Protein AF-A0A1V5X6N2-F1 (afdb_monomer_lite)

Sequence (269 aa):
MGEIGEQLVTSIASKLDNDVLSALDNASLIYPVISVTPNDVNNALVKLGEDFDGEKYLFVSPATYAVLRDAKEWVPASEVAAQIVLRGVVGMIYGCYVVVTNKITTTDTAYIVKPGAVALFMKRGTQVESDRNIINKSTTFTADKHYAAYLYDSSKVVKLGAATLTDLELVQTSDIENGKATFRIAGYPTNLSYGWKAYYAQNLTTAVSVAVGDTFDNSTNGTHKAFTVEFEQGVALSATNAKYSQVLYVDATGKIRASGDVAAVTTLA

Secondary structure (DSSP, 8-state):
--HHHHHHHHHHHHHHHHHHHHHHTT-SEEEEESS--HHHHHHHHGGGGG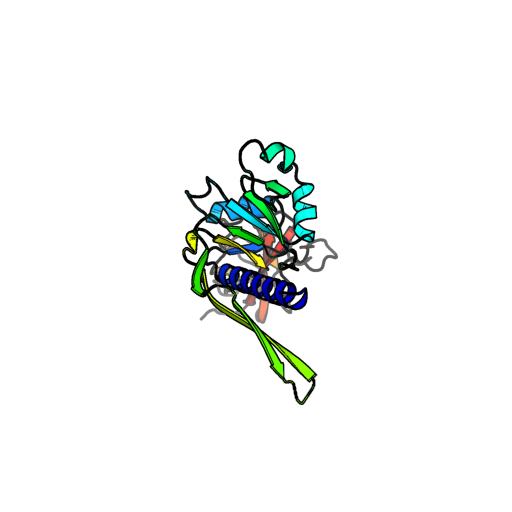G--S-EEEEE-HHHHHHHHTSTT-EEHHHHTTT---TTEEEEETTEEEEE-TT---SS-EEEE-TTSEEEEEEEEEEEEEEEETTTTEEEEEEEEEEEEEES-GGGEEEEEEPPPEE-EEEE-S--BTTEEEEEEESSPPTTSS--EEEEEEEESSPPP--TT-B---STTSTTTT--EE--TT-EEE--TTPEEEEEEE-TTSBEEEEEEEE--SS--

Foldseek 3Di:
DDPVQVVLQVVVVVVVVVLQVVQLVPFPAEQADQFDALVSVVVSLCLLPPNSDDEKAKEAEPVLVVRNCPDPQWAAVVRVVVPDDDPQFGTDGPRHGYHYDNSHPDRQKMKIADPPQKDKAWPAHKDKDWDADPVVRDIDIDIDTDIHIHRRDSSRMYIRHHAFADEWAKAWDFAQDPQWTFIATDDPDDCPPAVWWKFKAAQALDDQDDGWFDAQDCPCPDSNVRRDDTDDHGDIDRHDAQGKMKMFIAHPVRTTRYMYMDGHHRDDD

pLDDT: mean 87.61, std 9.55, range [44.19, 95.38]

Structure (mmCIF, N/CA/C/O backbone):
data_AF-A0A1V5X6N2-F1
#
_entry.id   AF-A0A1V5X6N2-F1
#
loop_
_atom_site.group_PDB
_atom_site.id
_atom_site.type_symbol
_atom_site.label_atom_id
_atom_site.label_alt_id
_atom_site.label_comp_id
_atom_site.label_asym_id
_atom_site.label_entity_id
_atom_site.label_seq_id
_atom_site.pdbx_PDB_ins_code
_atom_site.Cartn_x
_atom_site.Cartn_y
_atom_site.Cartn_z
_atom_site.occupancy
_atom_site.B_iso_or_equiv
_atom_site.auth_seq_id
_atom_site.auth_comp_id
_atom_site.auth_asym_id
_atom_site.auth_atom_id
_atom_site.pdbx_PDB_model_num
ATOM 1 N N . MET A 1 1 ? -21.115 3.757 36.914 1.00 59.50 1 MET A N 1
ATOM 2 C CA . MET A 1 1 ? -19.903 3.778 36.074 1.00 59.50 1 MET A CA 1
ATOM 3 C C . MET A 1 1 ? -19.588 5.243 35.826 1.00 59.50 1 MET A C 1
ATOM 5 O O . MET A 1 1 ? -20.425 5.908 35.241 1.00 59.50 1 MET A O 1
ATOM 9 N N . GLY A 1 2 ? -18.526 5.784 36.427 1.00 85.25 2 GLY A N 1
ATOM 10 C CA . GLY A 1 2 ? -18.117 7.181 36.201 1.00 85.25 2 GLY A CA 1
ATOM 11 C C . GLY A 1 2 ? -17.246 7.320 34.948 1.00 85.25 2 GLY A C 1
ATOM 12 O O . GLY A 1 2 ? -16.965 6.314 34.300 1.00 85.25 2 GLY A O 1
ATOM 13 N N . GLU A 1 3 ? -16.758 8.533 34.677 1.00 91.19 3 GLU A N 1
ATOM 14 C CA . GLU A 1 3 ? -15.891 8.894 33.535 1.00 91.19 3 GLU A CA 1
ATOM 15 C C . GLU A 1 3 ? -14.758 7.884 33.268 1.00 91.19 3 GLU A C 1
ATOM 17 O O . GLU A 1 3 ? -14.494 7.516 32.130 1.00 91.19 3 GLU A O 1
ATOM 22 N N . ILE A 1 4 ? -14.127 7.352 34.322 1.00 89.12 4 ILE A N 1
ATOM 23 C CA . ILE A 1 4 ? -13.047 6.354 34.207 1.00 89.12 4 ILE A CA 1
ATOM 24 C C . ILE A 1 4 ? -13.499 5.120 33.411 1.00 89.12 4 ILE A C 1
ATOM 26 O O . ILE A 1 4 ? -12.753 4.613 32.577 1.00 89.12 4 ILE A O 1
ATOM 30 N N . GLY A 1 5 ? -14.722 4.637 33.646 1.00 88.94 5 GLY A N 1
ATOM 31 C CA . GLY A 1 5 ? -15.255 3.482 32.930 1.00 88.94 5 GLY A CA 1
ATOM 32 C C . GLY A 1 5 ? -15.480 3.773 31.448 1.00 88.94 5 GLY A C 1
ATOM 33 O O . GLY A 1 5 ? -15.140 2.943 30.608 1.00 88.94 5 GLY A O 1
ATOM 34 N N . GLU A 1 6 ? -15.981 4.964 31.113 1.00 91.44 6 GLU A N 1
ATOM 35 C CA . GLU A 1 6 ? -16.178 5.386 29.719 1.00 91.44 6 GLU A CA 1
ATOM 36 C C . GLU A 1 6 ? -14.846 5.537 28.976 1.00 91.44 6 GLU A C 1
ATOM 38 O O . GLU A 1 6 ? -14.708 5.079 27.837 1.00 91.44 6 GLU A O 1
ATOM 43 N N . GLN A 1 7 ? -13.827 6.083 29.642 1.00 93.12 7 GLN A N 1
ATOM 44 C CA . GLN A 1 7 ? -12.479 6.191 29.082 1.00 93.12 7 GLN A CA 1
ATOM 45 C C . GLN A 1 7 ? -11.833 4.816 28.858 1.00 93.12 7 GLN A C 1
ATOM 47 O O . GLN A 1 7 ? -11.199 4.584 27.826 1.00 93.12 7 GLN A O 1
ATOM 52 N N . LEU A 1 8 ? -12.044 3.854 29.764 1.00 92.50 8 LEU A N 1
ATOM 53 C CA . LEU A 1 8 ? -11.582 2.475 29.572 1.00 92.50 8 LEU A CA 1
ATOM 54 C C . LEU A 1 8 ? -12.265 1.805 28.371 1.00 92.50 8 LEU A C 1
ATOM 56 O O . LEU A 1 8 ? -11.586 1.203 27.540 1.00 92.50 8 LEU A O 1
ATOM 60 N N . VAL A 1 9 ? -13.582 1.967 28.212 1.00 93.56 9 VAL A N 1
ATOM 61 C CA . VAL A 1 9 ? -14.303 1.443 27.039 1.00 93.56 9 VAL A CA 1
ATOM 62 C C . VAL A 1 9 ? -13.786 2.078 25.745 1.00 93.56 9 VAL A C 1
ATOM 64 O O . VAL A 1 9 ? -13.519 1.364 24.774 1.00 93.56 9 VAL A O 1
ATOM 67 N N . THR A 1 10 ? -13.585 3.397 25.746 1.00 93.62 10 THR A N 1
ATOM 68 C CA . THR A 1 10 ? -13.104 4.160 24.583 1.00 93.62 10 THR A CA 1
ATOM 69 C C . THR A 1 10 ? -11.671 3.789 24.201 1.00 93.62 10 THR A C 1
ATOM 71 O O . THR A 1 10 ? -11.362 3.638 23.017 1.00 93.62 10 THR A O 1
ATOM 74 N N . SER A 1 11 ? -10.791 3.575 25.182 1.00 94.06 11 SER A N 1
ATOM 75 C CA . SER A 1 11 ? -9.410 3.145 24.927 1.00 94.06 11 SER A CA 1
ATOM 76 C C . SER A 1 11 ? -9.343 1.731 24.337 1.00 94.06 11 SER A C 1
ATOM 78 O O . SER A 1 11 ? -8.599 1.498 23.383 1.00 94.06 11 SER A O 1
ATOM 80 N N . ILE A 1 12 ? -10.182 0.803 24.813 1.00 93.69 12 ILE A N 1
ATOM 81 C CA . ILE A 1 12 ? -10.283 -0.549 24.248 1.00 93.69 12 ILE A CA 1
ATOM 82 C C . ILE A 1 12 ? -10.841 -0.513 22.821 1.00 93.69 12 ILE A C 1
ATOM 84 O O . ILE A 1 12 ? -10.345 -1.243 21.961 1.00 93.69 12 ILE A O 1
ATOM 88 N N . ALA A 1 13 ? -11.839 0.333 22.542 1.00 92.25 13 ALA A N 1
ATOM 89 C CA . ALA A 1 13 ? -12.334 0.548 21.181 1.00 92.25 13 ALA A CA 1
ATOM 90 C C . ALA A 1 13 ? -11.234 1.121 20.269 1.00 92.25 13 ALA A C 1
ATOM 92 O O . ALA A 1 13 ? -10.983 0.586 19.196 1.00 92.25 13 ALA A O 1
ATOM 93 N N . SER A 1 14 ? -10.478 2.108 20.756 1.00 93.94 14 SER A N 1
ATOM 94 C CA . SER A 1 14 ? -9.351 2.695 20.021 1.00 93.94 14 SER A CA 1
ATOM 95 C C . SER A 1 14 ? -8.240 1.689 19.709 1.00 93.94 14 SER A C 1
ATOM 97 O O . SER A 1 14 ? -7.572 1.826 18.683 1.00 93.94 14 SER A O 1
ATOM 99 N N . LYS A 1 15 ? -8.008 0.706 20.591 1.00 93.69 15 LYS A N 1
ATOM 100 C CA . LYS A 1 15 ? -7.063 -0.395 20.355 1.00 93.69 15 LYS A CA 1
ATOM 101 C C . LYS A 1 15 ? -7.622 -1.384 19.334 1.00 93.69 15 LYS A C 1
ATOM 103 O O . LYS A 1 15 ? -6.888 -1.806 18.452 1.00 93.69 15 LYS A O 1
ATOM 108 N N . LEU A 1 16 ? -8.912 -1.712 19.412 1.00 94.06 16 LEU A N 1
ATOM 109 C CA . LEU A 1 16 ? -9.584 -2.545 18.413 1.00 94.06 16 LEU A CA 1
ATOM 110 C C . LEU A 1 16 ? -9.470 -1.947 16.999 1.00 94.06 16 LEU A C 1
ATOM 112 O O . LEU A 1 16 ? -9.156 -2.677 16.065 1.00 94.06 16 LEU A O 1
ATOM 116 N N . ASP A 1 17 ? -9.659 -0.636 16.844 1.00 92.38 17 ASP A N 1
ATOM 117 C CA . ASP A 1 17 ? -9.500 0.027 15.543 1.00 92.38 17 ASP A CA 1
ATOM 118 C C . ASP A 1 17 ? -8.067 -0.118 15.000 1.00 92.38 17 ASP A C 1
ATOM 120 O O . ASP A 1 17 ? -7.871 -0.369 13.811 1.00 92.38 17 ASP A O 1
ATOM 124 N N . ASN A 1 18 ? -7.058 -0.014 15.875 1.00 94.00 18 ASN A N 1
ATOM 125 C CA . ASN A 1 18 ? -5.657 -0.229 15.500 1.00 94.00 18 ASN A CA 1
ATOM 126 C C . ASN A 1 18 ? -5.399 -1.679 15.057 1.00 94.00 18 ASN A C 1
ATOM 128 O O . ASN A 1 18 ? -4.665 -1.902 14.096 1.00 94.00 18 ASN A O 1
ATOM 132 N N . ASP A 1 19 ? -5.998 -2.661 15.733 1.00 94.50 19 ASP A N 1
ATOM 133 C CA . ASP A 1 19 ? -5.886 -4.072 15.352 1.00 94.50 19 ASP A CA 1
ATOM 134 C C . ASP A 1 19 ? -6.544 -4.347 13.992 1.00 94.50 19 ASP A C 1
ATOM 136 O O . ASP A 1 19 ? -6.014 -5.117 13.195 1.00 94.50 19 ASP A O 1
ATOM 140 N N . VAL A 1 20 ? -7.682 -3.706 13.699 1.00 93.19 20 VAL A N 1
ATOM 141 C CA . VAL A 1 20 ? -8.352 -3.804 12.391 1.00 93.19 20 VAL A CA 1
ATOM 142 C C . VAL A 1 20 ? -7.482 -3.205 11.287 1.00 93.19 20 VAL A C 1
ATOM 144 O O . VAL A 1 20 ? -7.317 -3.831 10.243 1.00 93.19 20 VAL A O 1
ATOM 147 N N . LEU A 1 21 ? -6.875 -2.039 11.519 1.00 92.44 21 LEU A N 1
ATOM 148 C CA . LEU A 1 21 ? -5.905 -1.454 10.586 1.00 92.44 21 LEU A CA 1
ATOM 149 C C . LEU A 1 21 ? -4.690 -2.365 10.382 1.00 92.44 21 LEU A C 1
ATOM 151 O O . LEU A 1 21 ? -4.292 -2.602 9.248 1.00 92.44 21 LEU A O 1
ATOM 155 N N . SER A 1 22 ? -4.175 -2.958 11.460 1.00 92.88 22 SER A N 1
ATOM 156 C CA . SER A 1 22 ? -3.071 -3.922 11.384 1.00 92.88 22 SER A CA 1
ATOM 157 C C . SER A 1 22 ? -3.462 -5.187 10.608 1.00 92.88 22 SER A C 1
ATOM 159 O O . SER A 1 22 ? -2.635 -5.790 9.930 1.00 92.88 22 SER A O 1
ATOM 161 N N . ALA A 1 23 ? -4.729 -5.610 10.667 1.00 93.50 23 ALA A N 1
ATOM 162 C CA . ALA A 1 23 ? -5.229 -6.698 9.832 1.00 93.50 23 ALA A CA 1
ATOM 163 C C . ALA A 1 23 ? -5.284 -6.290 8.348 1.00 93.50 23 ALA A C 1
ATOM 165 O O . ALA A 1 23 ? -4.865 -7.070 7.494 1.00 93.50 23 ALA A O 1
ATOM 166 N N . LEU A 1 24 ? -5.737 -5.067 8.042 1.00 92.50 24 LEU A N 1
ATOM 167 C CA . LEU A 1 24 ? -5.755 -4.514 6.679 1.00 92.50 24 LEU A CA 1
ATOM 168 C C . LEU A 1 24 ? -4.350 -4.361 6.080 1.00 92.50 24 LEU A C 1
ATOM 170 O O . LEU A 1 24 ? -4.180 -4.523 4.873 1.00 92.50 24 LEU A O 1
ATOM 174 N N . ASP A 1 25 ? -3.337 -4.115 6.911 1.00 90.31 25 ASP A N 1
ATOM 175 C CA . ASP A 1 25 ? -1.938 -4.034 6.484 1.00 90.31 25 ASP A CA 1
ATOM 176 C C . ASP A 1 25 ? -1.433 -5.311 5.792 1.00 90.31 25 ASP A C 1
ATOM 178 O O . ASP A 1 25 ? -0.514 -5.223 4.972 1.00 90.31 25 ASP A O 1
ATOM 182 N N . ASN A 1 26 ? -2.060 -6.462 6.074 1.00 88.94 26 ASN A N 1
ATOM 183 C CA . ASN A 1 26 ? -1.753 -7.774 5.494 1.00 88.94 26 ASN A CA 1
ATOM 184 C C . ASN A 1 26 ? -2.491 -8.059 4.169 1.00 88.94 26 ASN A C 1
ATOM 186 O O . ASN A 1 26 ? -2.503 -9.201 3.706 1.00 88.94 26 ASN A O 1
ATOM 190 N N . ALA A 1 27 ? -3.143 -7.062 3.562 1.00 90.50 27 ALA A N 1
ATOM 191 C CA . ALA A 1 27 ? -3.814 -7.229 2.276 1.00 90.50 27 ALA A CA 1
ATOM 192 C C . ALA A 1 27 ? -2.846 -7.672 1.164 1.00 90.50 27 ALA A C 1
ATOM 194 O O . ALA A 1 27 ? -1.730 -7.169 1.049 1.00 90.50 27 ALA A O 1
ATOM 195 N N . SER A 1 28 ? -3.301 -8.595 0.311 1.00 87.50 28 SER A N 1
ATOM 196 C CA . SER A 1 28 ? -2.499 -9.151 -0.788 1.00 87.50 28 SER A CA 1
ATOM 197 C C . SER A 1 28 ? -2.546 -8.311 -2.065 1.00 87.50 28 SER A C 1
ATOM 199 O O . SER A 1 28 ? -1.619 -8.362 -2.871 1.00 87.50 28 SER A O 1
ATOM 201 N N . LEU A 1 29 ? -3.622 -7.549 -2.280 1.00 88.44 29 LEU A N 1
ATOM 202 C CA . LEU A 1 29 ? -3.745 -6.659 -3.432 1.00 88.44 29 LEU A CA 1
ATOM 203 C C . LEU A 1 29 ? -3.111 -5.314 -3.082 1.00 88.44 29 LEU A C 1
ATOM 205 O O . LEU A 1 29 ? -3.700 -4.502 -2.369 1.00 88.44 29 LEU A O 1
ATOM 209 N N . ILE A 1 30 ? -1.900 -5.088 -3.583 1.00 88.12 30 ILE A N 1
ATOM 210 C CA . ILE A 1 30 ? -1.135 -3.869 -3.319 1.00 88.12 30 ILE A CA 1
ATOM 211 C C . ILE A 1 30 ? -1.059 -3.030 -4.597 1.00 88.12 30 ILE A C 1
ATOM 213 O O . ILE A 1 30 ? -0.720 -3.533 -5.674 1.00 88.12 30 ILE A O 1
ATOM 217 N N . TYR A 1 31 ? -1.375 -1.742 -4.473 1.00 84.44 31 TYR A N 1
ATOM 218 C CA . TYR A 1 31 ? -1.130 -0.728 -5.493 1.00 84.44 31 TYR A CA 1
ATOM 219 C C . TYR A 1 31 ? -0.063 0.252 -4.967 1.00 84.44 31 TYR A C 1
ATOM 221 O O . TYR A 1 31 ? -0.322 0.975 -4.003 1.00 84.44 31 TYR A O 1
ATOM 229 N N . PRO A 1 32 ? 1.157 0.246 -5.530 1.00 80.88 32 PRO A N 1
ATOM 230 C CA . PRO A 1 32 ? 2.254 1.058 -5.016 1.00 80.88 32 PRO A CA 1
ATOM 231 C C . PRO A 1 32 ? 2.052 2.542 -5.348 1.00 80.88 32 PRO A C 1
ATOM 233 O O . PRO A 1 32 ? 1.797 2.895 -6.498 1.00 80.88 32 PRO A O 1
ATOM 236 N N . VAL A 1 33 ? 2.220 3.414 -4.352 1.00 79.75 33 VAL A N 1
ATOM 237 C CA . VAL A 1 33 ? 2.100 4.876 -4.467 1.00 79.75 33 VAL A CA 1
ATOM 238 C C . VAL A 1 33 ? 3.165 5.592 -3.645 1.00 79.75 33 VAL A C 1
ATOM 240 O O . VAL A 1 33 ? 3.634 5.087 -2.635 1.00 79.75 33 VAL A O 1
ATOM 243 N N . ILE A 1 34 ? 3.529 6.807 -4.044 1.00 81.12 34 ILE A N 1
ATOM 244 C CA . ILE A 1 34 ? 4.339 7.706 -3.193 1.00 81.12 34 ILE A CA 1
ATOM 245 C C . ILE A 1 34 ? 3.446 8.606 -2.356 1.00 81.12 34 ILE A C 1
ATOM 247 O O . ILE A 1 34 ? 3.758 8.949 -1.224 1.00 81.12 34 ILE A O 1
ATOM 251 N N . SER A 1 35 ? 2.336 9.023 -2.939 1.00 85.00 35 SER A N 1
ATOM 252 C CA . SER A 1 35 ? 1.264 9.722 -2.268 1.00 85.00 35 SER A CA 1
ATOM 253 C C . SER A 1 35 ? -0.022 9.313 -2.956 1.00 85.00 35 SER A C 1
ATOM 255 O O . SER A 1 35 ? -0.058 9.122 -4.169 1.00 85.00 35 SER A O 1
ATOM 257 N N . VAL A 1 36 ? -1.079 9.143 -2.180 1.00 88.06 36 VAL A N 1
ATOM 258 C CA . VAL A 1 36 ? -2.383 8.766 -2.708 1.00 88.06 36 VAL A CA 1
ATOM 259 C C . VAL A 1 36 ? -2.983 9.981 -3.409 1.00 88.06 36 VAL A C 1
ATOM 261 O O . VAL A 1 36 ? -3.353 10.963 -2.765 1.00 88.06 36 VAL A O 1
ATOM 264 N N . THR A 1 37 ? -3.078 9.911 -4.735 1.00 89.56 37 THR A N 1
ATOM 265 C CA . THR A 1 37 ? -3.789 10.897 -5.557 1.00 89.56 37 THR A CA 1
ATOM 266 C C . THR A 1 37 ? -5.164 10.369 -5.989 1.00 89.56 37 THR A C 1
ATOM 268 O O . THR A 1 37 ? -5.406 9.161 -5.940 1.00 89.56 37 THR A O 1
ATOM 271 N N . PRO A 1 38 ? -6.084 11.232 -6.462 1.00 89.38 38 PRO A N 1
ATOM 272 C CA . PRO A 1 38 ? -7.349 10.781 -7.046 1.00 89.38 38 PRO A CA 1
ATOM 273 C C . PRO A 1 38 ? -7.158 9.742 -8.161 1.00 89.38 38 PRO A C 1
ATOM 275 O O . PRO A 1 38 ? -7.856 8.732 -8.198 1.00 89.38 38 PRO A O 1
ATOM 278 N N . ASN A 1 39 ? -6.174 9.951 -9.040 1.00 87.06 39 ASN A N 1
ATOM 279 C CA . ASN A 1 39 ? -5.877 9.022 -10.128 1.00 87.06 39 ASN A CA 1
ATOM 280 C C . ASN A 1 39 ? -5.378 7.666 -9.606 1.00 87.06 39 ASN A C 1
ATOM 282 O O . ASN A 1 39 ? -5.743 6.625 -10.144 1.00 87.06 39 ASN A O 1
ATOM 286 N N . ASP A 1 40 ? -4.595 7.668 -8.526 1.00 87.69 40 ASP A N 1
ATOM 287 C CA . ASP A 1 40 ? -4.142 6.437 -7.880 1.00 87.69 40 ASP A CA 1
ATOM 288 C C . ASP A 1 40 ? -5.293 5.641 -7.273 1.00 87.69 40 ASP A C 1
ATOM 290 O O . ASP A 1 40 ? -5.303 4.419 -7.385 1.00 87.69 40 ASP A O 1
ATOM 294 N N . VAL A 1 41 ? -6.296 6.310 -6.694 1.00 90.19 41 VAL A N 1
ATOM 295 C CA . VAL A 1 41 ? -7.517 5.639 -6.219 1.00 90.19 41 VAL A CA 1
ATOM 296 C C . VAL A 1 41 ? -8.238 4.953 -7.381 1.00 90.19 41 VAL A C 1
ATOM 298 O O . VAL A 1 41 ? -8.603 3.786 -7.259 1.00 90.19 41 VAL A O 1
ATOM 301 N N . ASN A 1 42 ? -8.395 5.637 -8.518 1.00 89.56 42 ASN A N 1
ATOM 302 C CA . ASN A 1 42 ? -9.016 5.058 -9.711 1.00 89.56 42 ASN A CA 1
ATOM 303 C C . ASN A 1 42 ? -8.223 3.853 -10.255 1.00 89.56 42 ASN A C 1
ATOM 305 O O . ASN A 1 42 ? -8.788 2.793 -10.507 1.00 89.56 42 ASN A O 1
ATOM 309 N N . ASN A 1 43 ? -6.901 3.975 -10.376 1.00 84.81 43 ASN A N 1
ATOM 310 C CA . ASN A 1 43 ? -6.053 2.891 -10.882 1.00 84.81 43 ASN A CA 1
ATOM 311 C C . ASN A 1 43 ? -5.980 1.700 -9.916 1.00 84.81 43 ASN A C 1
ATOM 313 O O . ASN A 1 43 ? -5.923 0.550 -10.351 1.00 84.81 43 ASN A O 1
ATOM 317 N N . ALA A 1 44 ? -6.016 1.954 -8.606 1.00 86.81 44 ALA A N 1
ATOM 318 C CA . ALA A 1 44 ? -6.037 0.909 -7.591 1.00 86.81 44 ALA A CA 1
ATOM 319 C C . ALA A 1 44 ? -7.303 0.041 -7.682 1.00 86.81 44 ALA A C 1
ATOM 321 O O . ALA A 1 44 ? -7.224 -1.161 -7.427 1.00 86.81 44 ALA A O 1
ATOM 322 N N . LEU A 1 45 ? -8.447 0.599 -8.105 1.00 87.25 45 LEU A N 1
ATOM 323 C CA . LEU A 1 45 ? -9.694 -0.161 -8.279 1.00 87.25 45 LEU A CA 1
ATOM 324 C C . LEU A 1 45 ? -9.570 -1.290 -9.303 1.00 87.25 45 LEU A C 1
ATOM 326 O O . LEU A 1 45 ? -10.213 -2.323 -9.138 1.00 87.25 45 LEU A O 1
ATOM 330 N N . VAL A 1 46 ? -8.692 -1.154 -10.299 1.00 87.31 46 VAL A N 1
ATOM 331 C CA . VAL A 1 46 ? -8.437 -2.207 -11.296 1.00 87.31 46 VAL A CA 1
ATOM 332 C C . VAL A 1 46 ? -7.927 -3.497 -10.636 1.00 87.31 46 VAL A C 1
ATOM 334 O O . VAL A 1 46 ? -8.156 -4.590 -11.150 1.00 87.31 46 VAL A O 1
ATOM 337 N N . LYS A 1 47 ? -7.287 -3.411 -9.458 1.00 84.56 47 LYS A N 1
ATOM 338 C CA . LYS A 1 47 ? -6.837 -4.592 -8.700 1.00 84.56 47 LYS A CA 1
ATOM 339 C C . LYS A 1 47 ? -7.991 -5.439 -8.155 1.00 84.56 47 LYS A C 1
ATOM 341 O O . LYS A 1 47 ? -7.761 -6.606 -7.859 1.00 84.56 47 LYS A O 1
ATOM 346 N N . LEU A 1 48 ? -9.204 -4.888 -8.056 1.00 85.19 48 LEU A N 1
ATOM 347 C CA . LEU A 1 48 ? -10.410 -5.640 -7.687 1.00 85.19 48 LEU A CA 1
ATOM 348 C C . LEU A 1 48 ? -10.970 -6.486 -8.848 1.00 85.19 48 LEU A C 1
ATOM 350 O O . LEU A 1 48 ? -11.933 -7.220 -8.644 1.00 85.19 48 LEU A O 1
ATOM 354 N N . GLY A 1 49 ? -10.381 -6.414 -10.048 1.00 84.12 49 GLY A N 1
ATOM 355 C CA . GLY A 1 49 ? -10.798 -7.224 -11.193 1.00 84.12 49 GLY A CA 1
ATOM 356 C C . GLY A 1 49 ? -12.221 -6.893 -11.639 1.00 84.12 49 GLY A C 1
ATOM 357 O O . GLY A 1 49 ? -12.563 -5.723 -11.750 1.00 84.12 49 GLY A O 1
ATOM 358 N N . GLU A 1 50 ? -13.045 -7.913 -11.888 1.00 83.50 50 GLU A N 1
ATOM 359 C CA . GLU A 1 50 ? -14.456 -7.761 -12.287 1.00 83.50 50 GLU A CA 1
ATOM 360 C C . GLU A 1 50 ? -15.362 -7.320 -11.120 1.00 83.50 50 GLU A C 1
ATOM 362 O O . GLU A 1 50 ? -16.408 -6.713 -11.336 1.00 83.50 50 GLU A O 1
ATOM 367 N N . ASP A 1 51 ? -14.925 -7.523 -9.872 1.00 78.88 51 ASP A N 1
ATOM 368 C CA . ASP A 1 51 ? -15.683 -7.215 -8.652 1.00 78.88 51 ASP A CA 1
ATOM 369 C C . ASP A 1 51 ? -15.489 -5.766 -8.164 1.00 78.88 51 ASP A C 1
ATOM 371 O O . ASP A 1 51 ? -15.700 -5.431 -6.989 1.00 78.88 51 ASP A O 1
ATOM 375 N N . PHE A 1 52 ? -15.096 -4.854 -9.049 1.00 80.06 52 PHE A N 1
ATOM 376 C CA . PHE A 1 52 ? -14.886 -3.446 -8.712 1.00 80.06 52 PHE A CA 1
ATOM 377 C C . PHE A 1 52 ? -16.190 -2.642 -8.559 1.00 80.06 52 PHE A C 1
ATOM 379 O O . PHE A 1 52 ? -16.125 -1.468 -8.214 1.00 80.06 52 PHE A O 1
ATOM 386 N N . ASP A 1 53 ? -17.376 -3.239 -8.688 1.00 81.25 53 ASP A N 1
ATOM 387 C CA . ASP A 1 53 ? -18.670 -2.567 -8.459 1.00 81.25 53 ASP A CA 1
ATOM 388 C C . ASP A 1 53 ? -19.256 -2.849 -7.053 1.00 81.25 53 ASP A C 1
ATOM 390 O O . ASP A 1 53 ? -18.768 -3.715 -6.312 1.00 81.25 53 ASP A O 1
ATOM 394 N N . GLY A 1 54 ? -20.242 -2.061 -6.625 1.00 85.00 54 GLY A N 1
ATOM 395 C CA . GLY A 1 54 ? -20.895 -2.127 -5.315 1.00 85.00 54 GLY A CA 1
ATOM 396 C C . GLY A 1 54 ? -20.144 -1.399 -4.196 1.00 85.00 54 GLY A C 1
ATOM 397 O O . GLY A 1 54 ? -19.056 -0.861 -4.408 1.00 85.00 54 GLY A O 1
ATOM 398 N N . GLU A 1 55 ? -20.717 -1.417 -2.989 1.00 88.12 55 GLU A N 1
ATOM 399 C CA . GLU A 1 55 ? -20.241 -0.639 -1.836 1.00 88.12 55 GLU A CA 1
ATOM 400 C C . GLU A 1 55 ? -18.760 -0.876 -1.508 1.00 88.12 55 GLU A C 1
ATOM 402 O O . GLU A 1 55 ? -18.315 -2.017 -1.324 1.00 88.12 55 GLU A O 1
ATOM 407 N N . LYS A 1 56 ? -18.000 0.221 -1.395 1.00 90.94 56 LYS A N 1
ATOM 408 C CA . LYS A 1 56 ? -16.603 0.217 -0.937 1.00 90.94 56 LYS A CA 1
ATOM 409 C C . LYS A 1 56 ? -16.320 1.420 -0.068 1.00 90.94 56 LYS A C 1
ATOM 411 O O . LYS A 1 56 ? -16.874 2.494 -0.283 1.00 90.94 56 LYS A O 1
ATOM 416 N N . TYR A 1 57 ? -15.385 1.244 0.848 1.00 92.25 57 TYR A N 1
ATOM 417 C CA . TYR A 1 57 ? -14.939 2.267 1.774 1.00 92.25 57 TYR A CA 1
ATOM 418 C C . TYR A 1 57 ? -13.470 2.559 1.528 1.00 92.25 57 TYR A C 1
ATOM 420 O O . TYR A 1 57 ? -12.658 1.642 1.458 1.00 92.25 57 TYR A O 1
ATOM 428 N N . LEU A 1 58 ? -13.137 3.836 1.392 1.00 94.69 58 LEU A N 1
ATOM 429 C CA . LEU A 1 58 ? -11.774 4.319 1.267 1.00 94.69 58 LEU A CA 1
ATOM 430 C C . LEU A 1 58 ? -11.351 4.945 2.598 1.00 94.69 58 LEU A C 1
ATOM 432 O O . LEU A 1 58 ? -11.836 6.017 2.958 1.00 94.69 58 LEU A O 1
ATOM 436 N N . PHE A 1 59 ? -10.440 4.288 3.310 1.00 94.56 59 PHE A N 1
ATOM 437 C CA . PHE A 1 59 ? -9.834 4.810 4.533 1.00 94.56 59 PHE A CA 1
ATOM 438 C C . PHE A 1 59 ? -8.558 5.577 4.203 1.00 94.56 59 PHE A C 1
ATOM 440 O O . PHE A 1 59 ? -7.633 5.015 3.613 1.00 94.56 59 PHE A O 1
ATOM 447 N N . VAL A 1 60 ? -8.509 6.850 4.595 1.00 95.00 60 VAL A N 1
ATOM 448 C CA . VAL A 1 60 ? -7.404 7.772 4.282 1.00 95.00 60 VAL A CA 1
ATOM 449 C C . VAL A 1 60 ? -7.025 8.637 5.478 1.00 95.00 60 VAL A C 1
ATOM 451 O O . VAL A 1 60 ? -7.832 8.862 6.386 1.00 95.00 60 VAL A O 1
ATOM 454 N N . SER A 1 61 ? -5.803 9.170 5.448 1.00 94.81 61 SER A N 1
ATOM 455 C CA . SER A 1 61 ? -5.373 10.214 6.377 1.00 94.81 61 SER A CA 1
ATOM 456 C C . SER A 1 61 ? -6.070 11.555 6.087 1.00 94.81 61 SER A C 1
ATOM 458 O O . SER A 1 61 ? -6.509 11.805 4.956 1.00 94.81 61 SER A O 1
ATOM 460 N N . PRO A 1 62 ? -6.144 12.473 7.071 1.00 93.44 62 PRO A N 1
ATOM 461 C CA . PRO A 1 62 ? -6.682 13.818 6.855 1.00 93.44 62 PRO A CA 1
ATOM 462 C C . PRO A 1 62 ? -5.939 14.611 5.771 1.00 93.44 62 PRO A C 1
ATOM 464 O O . PRO A 1 62 ? -6.554 15.404 5.061 1.00 93.44 62 PRO A O 1
ATOM 467 N N . ALA A 1 63 ? -4.629 14.388 5.627 1.00 93.19 63 ALA A N 1
ATOM 468 C CA . ALA A 1 63 ? -3.809 15.050 4.616 1.00 93.19 63 ALA A CA 1
ATOM 469 C C . ALA A 1 63 ? -4.154 14.563 3.201 1.00 93.19 63 ALA A C 1
ATOM 471 O O . ALA A 1 63 ? -4.383 15.380 2.312 1.00 93.19 63 ALA A O 1
ATOM 472 N N . THR A 1 64 ? -4.275 13.246 3.003 1.00 93.19 64 THR A N 1
ATOM 473 C CA . THR A 1 64 ? -4.728 12.671 1.726 1.00 93.19 64 THR A CA 1
ATOM 474 C C . THR A 1 64 ? -6.144 13.124 1.388 1.00 93.19 64 THR A C 1
ATOM 476 O O . THR A 1 64 ? -6.439 13.451 0.242 1.00 93.19 64 THR A O 1
ATOM 479 N N . TYR A 1 65 ? -7.023 13.209 2.387 1.00 93.44 65 TYR A N 1
ATOM 480 C CA . TYR A 1 65 ? -8.385 13.683 2.182 1.00 93.44 65 TYR A CA 1
ATOM 481 C C . TYR A 1 65 ? -8.458 15.102 1.596 1.00 93.44 65 TYR A C 1
ATOM 483 O O . TYR A 1 65 ? -9.295 15.343 0.728 1.00 93.44 65 TYR A O 1
ATOM 491 N N . ALA A 1 66 ? -7.581 16.020 2.018 1.00 91.06 66 ALA A N 1
ATOM 492 C CA . ALA A 1 66 ? -7.528 17.365 1.444 1.00 91.06 66 ALA A CA 1
ATOM 493 C C . ALA A 1 66 ? -7.295 17.320 -0.077 1.00 91.06 66 ALA A C 1
ATOM 495 O O . ALA A 1 66 ? -8.030 17.955 -0.824 1.00 91.06 66 ALA A O 1
ATOM 496 N N . VAL A 1 67 ? -6.359 16.479 -0.530 1.00 91.56 67 VAL A N 1
ATOM 497 C CA . VAL A 1 67 ? -6.055 16.283 -1.957 1.00 91.56 67 VAL A CA 1
ATOM 498 C C . VAL A 1 67 ? -7.233 15.655 -2.710 1.00 91.56 67 VAL A C 1
ATOM 500 O O . VAL A 1 67 ? -7.527 16.046 -3.837 1.00 91.56 67 VAL A O 1
ATOM 503 N N . LEU A 1 68 ? -7.928 14.688 -2.101 1.00 92.19 68 LEU A N 1
ATOM 504 C CA . LEU A 1 68 ? -9.076 14.022 -2.730 1.00 92.19 68 LEU A CA 1
ATOM 505 C C . LEU A 1 68 ? -10.291 14.943 -2.885 1.00 92.19 68 LEU A C 1
ATOM 507 O O . LEU A 1 68 ? -11.033 14.804 -3.853 1.00 92.19 68 LEU A O 1
ATOM 511 N N . ARG A 1 69 ? -10.499 15.873 -1.947 1.00 91.31 69 ARG A N 1
ATOM 512 C CA . ARG A 1 69 ? -11.626 16.816 -1.975 1.00 91.31 69 ARG A CA 1
ATOM 513 C C . ARG A 1 69 ? -11.513 17.832 -3.118 1.00 91.31 69 ARG A C 1
ATOM 515 O O . ARG A 1 69 ? -12.537 18.285 -3.617 1.00 91.31 69 ARG A O 1
ATOM 522 N N . ASP A 1 70 ? -10.292 18.161 -3.531 1.00 90.81 70 ASP A N 1
ATOM 523 C CA . ASP A 1 70 ? -10.030 19.105 -4.624 1.00 90.81 70 ASP A CA 1
ATOM 524 C C . ASP A 1 70 ? -10.203 18.469 -6.021 1.00 90.81 70 ASP A C 1
ATOM 526 O O . ASP A 1 70 ? -10.126 19.159 -7.040 1.00 90.81 70 ASP A O 1
ATOM 530 N N . ALA A 1 71 ? -10.440 17.154 -6.091 1.00 92.25 71 ALA A N 1
ATOM 531 C CA . ALA A 1 71 ? -10.636 16.434 -7.344 1.00 92.25 71 ALA A CA 1
ATOM 532 C C . ALA A 1 71 ? -11.959 16.810 -8.029 1.00 92.25 71 ALA A C 1
ATOM 534 O O . ALA A 1 71 ? -12.982 17.029 -7.381 1.00 92.25 71 ALA A O 1
ATOM 535 N N . LYS A 1 72 ? -11.969 16.800 -9.366 1.00 90.19 72 LYS A N 1
ATOM 536 C CA . LYS A 1 72 ? -13.166 17.094 -10.172 1.00 90.19 72 LYS A CA 1
ATOM 537 C C . LYS A 1 72 ? -14.273 16.051 -9.967 1.00 90.19 72 LYS A C 1
ATOM 539 O O . LYS A 1 72 ? -15.450 16.373 -10.080 1.00 90.19 72 LYS A O 1
ATOM 544 N N . GLU A 1 73 ? -13.887 14.812 -9.692 1.00 89.69 73 GLU A N 1
ATOM 545 C CA . GLU A 1 73 ? -14.752 13.641 -9.531 1.00 89.69 73 GLU A CA 1
ATOM 546 C C . GLU A 1 73 ? -15.264 13.472 -8.089 1.00 89.69 73 GLU A C 1
ATOM 548 O O . GLU A 1 73 ? -15.932 12.484 -7.778 1.00 89.69 73 GLU A O 1
ATOM 553 N N . TRP A 1 74 ? -14.930 14.409 -7.196 1.00 92.56 74 TRP A N 1
ATOM 554 C CA . TRP A 1 74 ? -15.360 14.391 -5.805 1.00 92.56 74 TRP A CA 1
ATOM 555 C C . TRP A 1 74 ? -16.858 14.682 -5.670 1.00 92.56 74 TRP A C 1
ATOM 557 O O . TRP A 1 74 ? -17.356 15.688 -6.174 1.00 92.56 74 TRP A O 1
ATOM 567 N N . VAL A 1 75 ? -17.563 13.840 -4.910 1.00 90.31 75 VAL A N 1
ATOM 568 C CA . VAL A 1 75 ? -18.976 14.031 -4.562 1.00 90.31 75 VAL A CA 1
ATOM 569 C C . VAL A 1 75 ? -19.097 14.246 -3.047 1.00 90.31 75 VAL A C 1
ATOM 571 O O . VAL A 1 75 ? -18.732 13.359 -2.267 1.00 90.31 75 VAL A O 1
ATOM 574 N N . PRO A 1 76 ? -19.595 15.403 -2.574 1.00 86.06 76 PRO A N 1
ATOM 575 C CA . PRO A 1 76 ? -19.718 15.682 -1.146 1.00 86.06 76 PRO A CA 1
ATOM 576 C C . PRO A 1 76 ? -20.797 14.816 -0.481 1.00 86.06 76 PRO A C 1
ATOM 578 O O . PRO A 1 76 ? -21.792 14.443 -1.101 1.00 86.06 76 PRO A O 1
ATOM 581 N N . ALA A 1 77 ? -20.652 14.548 0.822 1.00 81.94 77 ALA A N 1
ATOM 582 C CA . ALA A 1 77 ? -21.587 13.698 1.572 1.00 81.94 77 ALA A CA 1
ATOM 583 C C . ALA A 1 77 ? -23.064 14.132 1.474 1.00 81.94 77 ALA A C 1
ATOM 585 O O . ALA A 1 77 ? -23.948 13.280 1.501 1.00 81.94 77 ALA A O 1
ATOM 586 N N . SER A 1 78 ? -23.342 15.432 1.330 1.00 78.38 78 SER A N 1
ATOM 587 C CA . SER A 1 78 ? -24.703 15.960 1.156 1.00 78.38 78 SER A CA 1
ATOM 588 C C . SER A 1 78 ? -25.398 15.444 -0.105 1.00 78.38 78 SER A C 1
ATOM 590 O O . SER A 1 78 ? -26.613 15.283 -0.102 1.00 78.38 78 SER A O 1
ATOM 592 N N . GLU A 1 79 ? -24.638 15.171 -1.163 1.00 77.81 79 GLU A N 1
ATOM 593 C CA . GLU A 1 79 ? -25.147 14.648 -2.436 1.00 77.81 79 GLU A CA 1
ATOM 594 C C . GLU A 1 79 ? -25.183 13.112 -2.442 1.00 77.81 79 GLU A C 1
ATOM 596 O O . GLU A 1 79 ? -26.027 12.506 -3.096 1.00 77.81 79 GLU A O 1
ATOM 601 N N . VAL A 1 80 ? -24.324 12.476 -1.639 1.00 73.12 80 VAL A N 1
ATOM 602 C CA . VAL A 1 80 ? -24.300 11.019 -1.415 1.00 73.12 80 VAL A CA 1
ATOM 603 C C . VAL A 1 80 ? -25.476 10.543 -0.537 1.00 73.12 80 VAL A C 1
ATOM 605 O O . VAL A 1 80 ? -25.937 9.405 -0.652 1.00 73.12 80 VAL A O 1
ATOM 608 N N . ALA A 1 81 ? -25.994 11.418 0.333 1.00 57.75 81 ALA A N 1
ATOM 609 C CA . ALA A 1 81 ? -26.952 11.099 1.397 1.00 57.75 81 ALA A CA 1
ATOM 610 C C . ALA A 1 81 ? -28.325 10.573 0.935 1.00 57.75 81 ALA A C 1
ATOM 612 O O . ALA A 1 81 ? -29.085 10.074 1.764 1.00 57.75 81 ALA A O 1
ATOM 613 N N . ALA A 1 82 ? -28.658 10.634 -0.358 1.00 55.66 82 ALA A N 1
ATOM 614 C CA . ALA A 1 82 ? -29.915 10.080 -0.860 1.00 55.66 82 ALA A CA 1
ATOM 615 C C . ALA A 1 82 ? -29.987 8.539 -0.779 1.00 55.66 82 ALA A C 1
ATOM 617 O O . ALA A 1 82 ? -31.085 7.996 -0.888 1.00 55.66 82 ALA A O 1
ATOM 618 N N . GLN A 1 83 ? -28.863 7.829 -0.582 1.00 53.50 83 GLN A N 1
ATOM 619 C CA . GLN A 1 83 ? -28.863 6.358 -0.560 1.00 53.50 83 GLN A CA 1
ATOM 620 C C . GLN A 1 83 ? -28.167 5.680 0.627 1.00 53.50 83 GLN A C 1
ATOM 622 O O . GLN A 1 83 ? -28.496 4.526 0.884 1.00 53.50 83 GLN A O 1
ATOM 627 N N . ILE A 1 84 ? -27.280 6.329 1.396 1.00 53.00 84 ILE A N 1
ATOM 628 C CA . ILE A 1 84 ? -26.578 5.645 2.502 1.00 53.00 84 ILE A CA 1
ATOM 629 C C . ILE A 1 84 ? -26.387 6.558 3.722 1.00 53.00 84 ILE A C 1
ATOM 631 O O . ILE A 1 84 ? -25.683 7.564 3.675 1.00 53.00 84 ILE A O 1
ATOM 635 N N . VAL A 1 85 ? -26.984 6.169 4.854 1.00 53.03 85 VAL A N 1
ATOM 636 C CA . VAL A 1 85 ? -26.804 6.807 6.170 1.00 53.03 85 VAL A CA 1
ATOM 637 C C . VAL A 1 85 ? -25.669 6.098 6.912 1.00 53.03 85 VAL A C 1
ATOM 639 O O . VAL A 1 85 ? -25.905 5.316 7.832 1.00 53.03 85 VAL A O 1
ATOM 642 N N . LEU A 1 86 ? -24.419 6.346 6.516 1.00 61.19 86 LEU A N 1
ATOM 643 C CA . LEU A 1 86 ? -23.251 5.883 7.272 1.00 61.19 86 LEU A CA 1
ATOM 644 C C . LEU A 1 86 ? -22.560 7.048 7.973 1.00 61.19 86 LEU A C 1
ATOM 646 O O . LEU A 1 86 ? -22.085 8.001 7.358 1.00 61.19 86 LEU A O 1
ATOM 650 N N . ARG A 1 87 ? -22.506 6.957 9.305 1.00 69.12 87 ARG A N 1
ATOM 651 C CA . ARG A 1 87 ? -21.784 7.903 10.160 1.00 69.12 87 ARG A CA 1
ATOM 652 C C . ARG A 1 87 ? -20.286 7.827 9.859 1.00 69.12 87 ARG A C 1
ATOM 654 O O . ARG A 1 87 ? -19.706 6.751 9.926 1.00 69.12 87 ARG A O 1
ATOM 661 N N . GLY A 1 88 ? -19.669 8.976 9.590 1.00 75.44 88 GLY A N 1
ATOM 662 C CA . GLY A 1 88 ? -18.222 9.099 9.368 1.00 75.44 88 GLY A CA 1
ATOM 663 C C . GLY A 1 88 ? -17.790 9.162 7.900 1.00 75.44 88 GLY A C 1
ATOM 664 O O . GLY A 1 88 ? -16.618 9.426 7.641 1.00 75.44 88 GLY A O 1
ATOM 665 N N . VAL A 1 89 ? -18.713 8.987 6.947 1.00 86.56 89 VAL A N 1
ATOM 666 C CA . VAL A 1 89 ? -18.438 9.212 5.520 1.00 86.56 89 VAL A CA 1
ATOM 667 C C . VAL A 1 89 ? -18.461 10.710 5.227 1.00 86.56 89 VAL A C 1
ATOM 669 O O . VAL A 1 89 ? -19.432 11.400 5.533 1.00 86.56 89 VAL A O 1
ATOM 672 N N . VAL A 1 90 ? -17.384 11.219 4.630 1.00 88.12 90 VAL A N 1
ATOM 673 C CA . VAL A 1 90 ? -17.223 12.651 4.311 1.00 88.12 90 VAL A CA 1
ATOM 674 C C . VAL A 1 90 ? -17.537 12.986 2.849 1.00 88.12 90 VAL A C 1
ATOM 676 O O . VAL A 1 90 ? -17.692 14.156 2.498 1.00 88.12 90 VAL A O 1
ATOM 679 N N . GLY A 1 91 ? -17.654 11.966 2.003 1.00 89.56 91 GLY A N 1
ATOM 680 C CA . GLY A 1 91 ? -18.032 12.066 0.598 1.00 89.56 91 GLY A CA 1
ATOM 681 C C . GLY A 1 91 ? -17.693 10.787 -0.154 1.00 89.56 91 GLY A C 1
ATOM 682 O O . GLY A 1 91 ? -17.439 9.747 0.459 1.00 89.56 91 GLY A O 1
ATOM 683 N N . MET A 1 92 ? -17.697 10.867 -1.477 1.00 91.12 92 MET A N 1
ATOM 684 C CA . MET A 1 92 ? -17.457 9.746 -2.371 1.00 91.12 92 MET A CA 1
ATOM 685 C C . MET A 1 92 ? -16.531 10.161 -3.514 1.00 91.12 92 MET A C 1
ATOM 687 O O . MET A 1 92 ? -16.630 11.273 -4.029 1.00 91.12 92 MET A O 1
ATOM 691 N N . ILE A 1 93 ? -15.653 9.251 -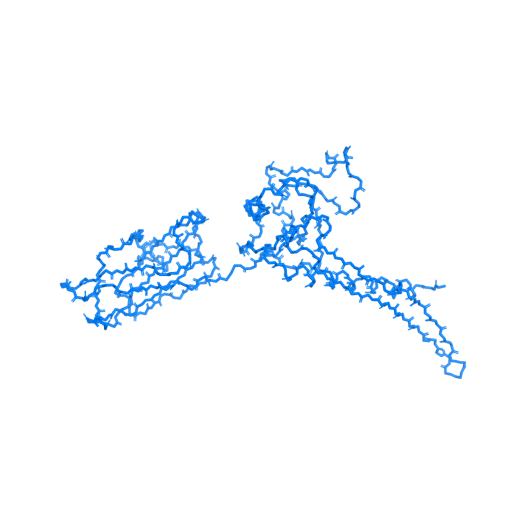3.928 1.00 92.88 93 ILE A N 1
ATOM 692 C CA . ILE A 1 93 ? -14.814 9.409 -5.119 1.00 92.88 93 ILE A CA 1
ATOM 693 C C . ILE A 1 93 ? -14.720 8.066 -5.849 1.00 92.88 93 ILE A C 1
ATOM 695 O O . ILE A 1 93 ? -14.499 7.041 -5.208 1.00 92.88 93 ILE A O 1
ATOM 699 N N . TYR A 1 94 ? -14.948 8.046 -7.166 1.00 90.81 94 TYR A N 1
ATOM 700 C CA . TYR A 1 94 ? -14.952 6.820 -7.990 1.00 90.81 94 TYR A CA 1
ATOM 701 C C . TYR A 1 94 ? -15.799 5.657 -7.417 1.00 90.81 94 TYR A C 1
ATOM 703 O O . TYR A 1 94 ? -15.426 4.494 -7.523 1.00 90.81 94 TYR A O 1
ATOM 711 N N . GLY A 1 95 ? -16.928 5.962 -6.762 1.00 88.06 95 GLY A N 1
ATOM 712 C CA . GLY A 1 95 ? -17.799 4.956 -6.129 1.00 88.06 95 GLY A CA 1
ATOM 713 C C . GLY A 1 95 ? -17.327 4.442 -4.758 1.00 88.06 95 GLY A C 1
ATOM 714 O O . GLY A 1 95 ? -17.995 3.605 -4.157 1.00 88.06 95 GLY A O 1
ATOM 715 N N . CYS A 1 96 ? -16.210 4.952 -4.231 1.00 91.38 96 CYS A N 1
ATOM 716 C CA . CYS A 1 96 ? -15.721 4.650 -2.886 1.00 91.38 96 CYS A CA 1
ATOM 717 C C . CYS A 1 96 ? -16.197 5.697 -1.875 1.00 91.38 96 CYS A C 1
ATOM 719 O O . CYS A 1 96 ? -15.921 6.888 -2.036 1.00 91.38 96 CYS A O 1
ATOM 721 N N . TYR A 1 97 ? -16.833 5.258 -0.790 1.00 92.12 97 TYR A N 1
ATOM 722 C CA . TYR A 1 97 ? -17.189 6.102 0.349 1.00 92.12 97 TYR A CA 1
ATOM 723 C C . TYR A 1 97 ? -15.949 6.440 1.167 1.00 92.12 97 TYR A C 1
ATOM 725 O O . TYR A 1 97 ? -15.312 5.561 1.746 1.00 92.12 97 TYR A O 1
ATOM 733 N N . VAL A 1 98 ? -15.596 7.717 1.231 1.00 93.12 98 VAL A N 1
ATOM 734 C CA . VAL A 1 98 ? -14.367 8.156 1.891 1.00 93.12 98 VAL A CA 1
ATOM 735 C C . VAL A 1 98 ? -14.606 8.342 3.383 1.00 93.12 98 VAL A C 1
ATOM 737 O O . VAL A 1 98 ? -15.487 9.098 3.798 1.00 93.12 98 VAL A O 1
ATOM 740 N N . VAL A 1 99 ? -13.784 7.665 4.181 1.00 93.00 99 VAL A N 1
ATOM 741 C CA . VAL A 1 99 ? -13.751 7.738 5.641 1.00 93.00 99 VAL A CA 1
ATOM 742 C C . VAL A 1 99 ? -12.368 8.220 6.062 1.00 93.00 99 VAL A C 1
ATOM 744 O O . VAL A 1 99 ? -11.344 7.614 5.744 1.00 93.00 99 VAL A O 1
ATOM 747 N N . VAL A 1 100 ? -12.332 9.329 6.794 1.00 93.00 100 VAL A N 1
ATOM 748 C CA . VAL A 1 100 ? -11.079 9.915 7.279 1.00 93.00 100 VAL A CA 1
ATOM 749 C C . VAL A 1 100 ? -10.737 9.321 8.638 1.00 93.00 100 VAL A C 1
ATOM 751 O O . VAL A 1 100 ? -11.578 9.293 9.535 1.00 93.00 100 VAL A O 1
ATOM 754 N N . THR A 1 101 ? -9.493 8.877 8.810 1.00 92.19 101 THR A N 1
ATOM 755 C CA . THR A 1 101 ? -9.001 8.341 10.082 1.00 92.19 101 THR A CA 1
ATOM 756 C C . THR A 1 101 ? -7.667 8.965 10.471 1.00 92.19 101 THR A C 1
ATOM 758 O O . THR A 1 101 ? -6.722 8.993 9.691 1.00 92.19 101 THR A O 1
ATOM 761 N N . ASN A 1 102 ? -7.562 9.416 11.723 1.00 92.62 102 ASN A N 1
ATOM 762 C CA . ASN A 1 102 ? -6.306 9.919 12.295 1.00 92.62 102 ASN A CA 1
ATOM 763 C C . ASN A 1 102 ? -5.308 8.797 12.628 1.00 92.62 102 ASN A C 1
ATOM 765 O O . ASN A 1 102 ? -4.204 9.072 13.089 1.00 92.62 102 ASN A O 1
ATOM 769 N N . LYS A 1 103 ? -5.703 7.532 12.450 1.00 91.38 103 LYS A N 1
ATOM 770 C CA . LYS A 1 103 ? -4.829 6.375 12.674 1.00 91.38 103 LYS A CA 1
ATOM 771 C C . LYS A 1 103 ? -3.874 6.135 11.505 1.00 91.38 103 LYS A C 1
ATOM 773 O O . LYS A 1 103 ? -2.818 5.551 11.709 1.00 91.38 103 LYS A O 1
ATOM 778 N N . ILE A 1 104 ? -4.233 6.604 10.308 1.00 92.12 104 ILE A N 1
ATOM 779 C CA . ILE A 1 104 ? -3.335 6.660 9.154 1.00 92.12 104 ILE A CA 1
ATOM 780 C C . ILE A 1 104 ? -2.688 8.042 9.176 1.00 92.12 104 ILE A C 1
ATOM 782 O O . ILE A 1 104 ? -3.370 9.058 9.048 1.00 92.12 104 ILE A O 1
ATOM 786 N N . THR A 1 105 ? -1.377 8.083 9.383 1.00 89.75 105 THR A N 1
ATOM 787 C CA . THR A 1 105 ? -0.625 9.336 9.555 1.00 89.75 105 THR A CA 1
ATOM 788 C C . THR A 1 105 ? 0.159 9.742 8.312 1.00 89.75 105 THR A C 1
ATOM 790 O O . THR A 1 105 ? 0.614 10.880 8.228 1.00 89.75 105 THR A O 1
ATOM 793 N N . THR A 1 106 ? 0.302 8.843 7.342 1.00 89.94 106 THR A N 1
ATOM 794 C CA . THR A 1 106 ? 1.045 9.082 6.106 1.00 89.94 106 THR A CA 1
ATOM 795 C C . THR A 1 106 ? 0.115 9.448 4.948 1.00 89.94 106 THR A C 1
ATOM 797 O O . THR A 1 106 ? -1.108 9.279 5.007 1.00 89.94 106 THR A O 1
ATOM 800 N N . THR A 1 107 ? 0.690 10.001 3.881 1.00 89.19 107 THR A N 1
ATOM 801 C CA . THR A 1 107 ? -0.024 10.318 2.634 1.00 89.19 107 THR A CA 1
ATOM 802 C C . THR A 1 107 ? 0.093 9.214 1.586 1.00 89.19 107 THR A C 1
ATOM 804 O O . THR A 1 107 ? -0.613 9.256 0.583 1.00 89.19 107 THR A O 1
ATOM 807 N N . ASP A 1 108 ? 0.960 8.231 1.816 1.00 88.19 108 ASP A N 1
ATOM 808 C CA . ASP A 1 108 ? 1.283 7.109 0.927 1.00 88.19 108 ASP A CA 1
ATOM 809 C C . ASP A 1 108 ? 0.492 5.832 1.240 1.00 88.19 108 ASP A C 1
ATOM 811 O O . ASP A 1 108 ? 0.696 4.804 0.601 1.00 88.19 108 ASP A O 1
ATOM 815 N N . THR A 1 109 ? -0.394 5.882 2.236 1.00 92.62 109 THR A N 1
ATOM 816 C CA . THR A 1 109 ? -1.142 4.721 2.708 1.00 92.62 109 THR A CA 1
ATOM 817 C C . THR A 1 109 ? -2.636 5.003 2.675 1.00 92.62 109 THR A C 1
ATOM 819 O O . THR A 1 109 ? -3.113 5.992 3.234 1.00 92.62 109 THR A O 1
ATOM 822 N N . ALA A 1 110 ? -3.387 4.120 2.024 1.00 95.00 110 ALA A N 1
ATOM 823 C CA . ALA A 1 110 ? -4.844 4.116 2.047 1.00 95.00 110 ALA A CA 1
ATOM 824 C C . ALA A 1 110 ? -5.384 2.703 1.817 1.00 95.00 110 ALA A C 1
ATOM 826 O O . ALA A 1 110 ? -4.720 1.860 1.215 1.00 95.00 110 ALA A O 1
ATOM 827 N N . TYR A 1 111 ? -6.612 2.453 2.264 1.00 95.38 111 TYR A N 1
ATOM 828 C CA . TYR A 1 111 ? -7.256 1.149 2.107 1.00 95.38 111 TYR A CA 1
ATOM 829 C C . TYR A 1 111 ? -8.593 1.302 1.404 1.00 95.38 111 TYR A C 1
ATOM 831 O O . TYR A 1 111 ? -9.469 1.999 1.911 1.00 95.38 111 TYR A O 1
ATOM 839 N N . ILE A 1 112 ? -8.763 0.617 0.275 1.00 95.00 112 ILE A N 1
ATOM 840 C CA . ILE A 1 112 ? -10.071 0.403 -0.346 1.00 95.00 112 ILE A CA 1
ATOM 841 C C . ILE A 1 112 ? -10.592 -0.935 0.167 1.00 95.00 112 ILE A C 1
ATOM 843 O O . ILE A 1 112 ? -9.973 -1.970 -0.064 1.00 95.00 112 ILE A O 1
ATOM 847 N N . VAL A 1 113 ? -11.717 -0.917 0.874 1.00 94.38 113 VAL A N 1
ATOM 848 C CA . VAL A 1 113 ? -12.257 -2.066 1.604 1.00 94.38 113 VAL A CA 1
ATOM 849 C C . VAL A 1 113 ? -13.708 -2.287 1.202 1.00 94.38 113 VAL A C 1
ATOM 851 O O . VAL A 1 113 ? -14.541 -1.392 1.348 1.00 94.38 113 VAL A O 1
ATOM 854 N N . LYS A 1 114 ? -14.040 -3.490 0.730 1.00 92.88 114 LYS A N 1
ATOM 855 C CA . LYS A 1 114 ? -15.437 -3.909 0.546 1.00 92.88 114 LYS A CA 1
ATOM 856 C C . LYS A 1 114 ? -15.990 -4.552 1.828 1.00 92.88 114 LYS A C 1
ATOM 858 O O . LYS A 1 114 ? -15.222 -5.130 2.606 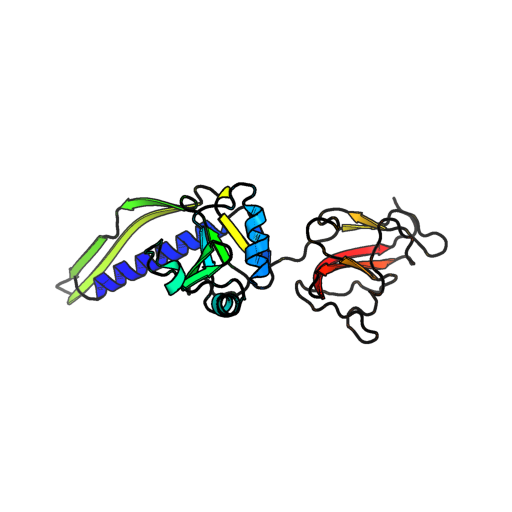1.00 92.88 114 LYS A O 1
ATOM 863 N N . PRO A 1 115 ? -17.316 -4.514 2.055 1.00 90.06 115 PRO A N 1
ATOM 864 C CA . PRO A 1 115 ? -17.951 -5.276 3.126 1.00 90.06 115 PRO A CA 1
ATOM 865 C C . PRO A 1 115 ? -17.525 -6.753 3.129 1.00 90.06 115 PRO A C 1
ATOM 867 O O . PRO A 1 115 ? -17.444 -7.394 2.081 1.00 90.06 115 PRO A O 1
ATOM 870 N N . GLY A 1 116 ? -17.255 -7.298 4.317 1.00 89.31 116 GLY A N 1
ATOM 871 C CA . GLY A 1 116 ? -16.830 -8.694 4.492 1.00 89.31 116 GLY A CA 1
ATOM 872 C C . GLY A 1 116 ? -15.327 -8.953 4.332 1.00 89.31 116 GLY A C 1
ATOM 873 O O . GLY A 1 116 ? -14.907 -10.097 4.469 1.00 89.31 116 GLY A O 1
ATOM 874 N N . ALA A 1 117 ? -14.517 -7.920 4.084 1.00 91.19 117 ALA A N 1
ATOM 875 C CA . ALA A 1 117 ? -13.058 -8.021 4.056 1.00 91.19 117 ALA A CA 1
ATOM 876 C C . ALA A 1 117 ? -12.439 -8.395 5.414 1.00 91.19 117 ALA A C 1
ATOM 878 O O . ALA A 1 117 ? -11.610 -9.298 5.501 1.00 91.19 117 ALA A O 1
ATOM 879 N N . VAL A 1 118 ? -12.830 -7.695 6.482 1.00 91.19 118 VAL A N 1
ATOM 880 C CA . VAL A 1 118 ? -12.314 -7.912 7.841 1.00 91.19 118 VAL A CA 1
ATOM 881 C C . VAL A 1 118 ? -13.398 -8.554 8.690 1.00 91.19 118 VAL A C 1
ATOM 883 O O . VAL A 1 118 ? -14.536 -8.084 8.714 1.00 91.19 118 VAL A O 1
ATOM 886 N N . ALA A 1 119 ? -13.030 -9.602 9.423 1.00 90.88 119 ALA A N 1
ATOM 887 C CA . ALA A 1 119 ? -13.873 -10.210 10.437 1.00 90.88 119 ALA A CA 1
ATOM 888 C C . ALA A 1 119 ? -13.344 -9.875 11.833 1.00 90.88 119 ALA A C 1
ATOM 890 O O . ALA A 1 119 ? -12.144 -9.955 12.109 1.00 90.88 119 ALA A O 1
ATOM 891 N N . LEU A 1 120 ? -14.268 -9.533 12.728 1.00 91.62 120 LEU A N 1
ATOM 892 C CA . LEU A 1 120 ? -13.998 -9.376 14.148 1.00 91.62 120 LEU A CA 1
ATOM 893 C C . LEU A 1 120 ? -14.665 -10.523 14.905 1.00 91.62 120 LEU A C 1
ATOM 895 O O . LEU A 1 120 ? -15.880 -10.531 15.100 1.00 91.62 120 LEU A O 1
ATOM 899 N N . PHE A 1 121 ? -13.868 -11.486 15.357 1.00 92.19 121 PHE A N 1
ATOM 900 C CA . PHE A 1 121 ? -14.357 -12.576 16.193 1.00 92.19 121 PHE A CA 1
ATOM 901 C C . PHE A 1 121 ? -14.324 -12.139 17.649 1.00 92.19 121 PHE A C 1
ATOM 903 O O . PHE A 1 121 ? -13.265 -11.796 18.168 1.00 92.19 121 PHE A O 1
ATOM 910 N N . MET A 1 122 ? -15.471 -12.149 18.324 1.00 91.62 122 MET A N 1
ATOM 911 C CA . MET A 1 122 ? -15.581 -11.724 19.718 1.00 91.62 122 MET A CA 1
ATOM 912 C C . MET A 1 122 ? -16.077 -12.887 20.566 1.00 91.62 122 MET A C 1
ATOM 914 O O . MET A 1 122 ? -17.170 -13.400 20.348 1.00 91.62 122 MET A O 1
ATOM 918 N N . LYS A 1 123 ? -15.286 -13.287 21.565 1.00 92.81 123 LYS A N 1
ATOM 919 C CA . LYS A 1 123 ? -15.729 -14.242 22.593 1.00 92.81 123 LYS A CA 1
ATOM 920 C C . LYS A 1 123 ? -16.414 -13.523 23.755 1.00 92.81 123 LYS A C 1
ATOM 922 O O . LYS A 1 123 ? -17.282 -14.097 24.406 1.00 92.81 123 LYS A O 1
ATOM 927 N N . ARG A 1 124 ? -16.000 -12.281 24.033 1.00 93.38 124 ARG A N 1
ATOM 928 C CA . ARG A 1 124 ? -16.548 -11.436 25.100 1.00 93.38 124 ARG A CA 1
ATOM 929 C C . ARG A 1 124 ? -16.442 -9.958 24.724 1.00 93.38 124 ARG A C 1
ATOM 931 O O . ARG A 1 124 ? -15.415 -9.533 24.193 1.00 93.38 124 ARG A O 1
ATOM 938 N N . GLY A 1 125 ? -17.501 -9.196 25.011 1.00 90.94 125 GLY A N 1
ATOM 939 C CA . GLY A 1 125 ? -17.515 -7.734 24.895 1.00 90.94 125 GLY A CA 1
ATOM 940 C C . GLY A 1 125 ? -16.607 -7.049 25.921 1.00 90.94 125 GLY A C 1
ATOM 941 O O . GLY A 1 125 ? -15.913 -7.721 26.679 1.00 90.94 125 GLY A O 1
ATOM 942 N N . THR A 1 126 ? -16.595 -5.714 25.927 1.00 91.50 126 THR A N 1
ATOM 943 C CA . THR A 1 126 ? -15.834 -4.952 26.925 1.00 91.50 126 THR A CA 1
ATOM 944 C C . THR A 1 126 ? -16.544 -5.022 28.274 1.00 91.50 126 THR A C 1
ATOM 946 O O . THR A 1 126 ? -17.683 -4.568 28.377 1.00 91.50 126 THR A O 1
ATOM 949 N N . GLN A 1 127 ? -15.882 -5.557 29.295 1.00 91.94 127 GLN A N 1
ATOM 950 C CA . GLN A 1 127 ? -16.374 -5.570 30.670 1.00 91.94 127 GLN A CA 1
ATOM 951 C C . GLN A 1 127 ? -15.510 -4.629 31.501 1.00 91.94 127 GLN A C 1
ATOM 953 O O . GLN A 1 127 ? -14.294 -4.622 31.361 1.00 91.94 127 GLN A O 1
ATOM 958 N N . VAL A 1 128 ? -16.149 -3.779 32.306 1.00 91.81 128 VAL A N 1
ATOM 959 C CA . VAL A 1 128 ? -15.467 -2.843 33.204 1.00 91.81 128 VAL A CA 1
ATOM 960 C C . VAL A 1 128 ? -15.860 -3.191 34.626 1.00 91.81 128 VAL A C 1
ATOM 962 O O . VAL A 1 128 ? -17.047 -3.235 34.951 1.00 91.81 128 VAL A O 1
ATOM 965 N N . GLU A 1 129 ? -14.862 -3.410 35.469 1.00 92.06 129 GLU A N 1
ATOM 966 C CA . GLU A 1 129 ? -15.028 -3.755 36.874 1.00 92.06 129 GLU A CA 1
ATOM 967 C C . GLU A 1 129 ? -14.298 -2.740 37.746 1.00 92.06 129 GLU A C 1
ATOM 969 O O . GLU A 1 129 ? -13.324 -2.106 37.333 1.00 92.06 129 GLU A O 1
ATOM 974 N N . SER A 1 130 ? -14.803 -2.561 38.960 1.00 92.38 130 SER A N 1
ATOM 975 C CA . SER A 1 130 ? -14.204 -1.672 39.943 1.00 92.38 130 SER A CA 1
ATOM 976 C C . SER A 1 130 ? -14.211 -2.336 41.305 1.00 92.38 130 SER A C 1
ATOM 978 O O . SER A 1 130 ? -15.263 -2.819 41.728 1.00 92.38 130 SER A O 1
ATOM 980 N N . ASP A 1 131 ? -13.087 -2.285 42.009 1.00 93.62 131 ASP A N 1
ATOM 981 C CA . ASP A 1 131 ? -12.984 -2.771 43.382 1.00 93.62 131 ASP A CA 1
ATOM 982 C C . ASP A 1 131 ? -12.309 -1.735 44.287 1.00 93.62 131 ASP A C 1
ATOM 984 O O . ASP A 1 131 ? -11.361 -1.051 43.888 1.00 93.62 131 ASP A O 1
ATOM 988 N N . ARG A 1 132 ? -12.819 -1.592 45.515 1.00 93.00 132 ARG A N 1
ATOM 989 C CA . ARG A 1 132 ? -12.372 -0.582 46.480 1.00 93.00 132 ARG A CA 1
ATOM 990 C C . ARG A 1 132 ? -11.631 -1.234 47.636 1.00 93.00 132 ARG A C 1
ATOM 992 O O . ARG A 1 132 ? -12.225 -1.903 48.478 1.00 93.00 132 ARG A O 1
ATOM 999 N N . ASN A 1 133 ? -10.359 -0.886 47.791 1.00 93.12 133 ASN A N 1
ATOM 1000 C CA . ASN A 1 133 ? -9.592 -1.237 48.975 1.00 93.12 133 ASN A CA 1
ATOM 1001 C C . ASN A 1 133 ? -9.847 -0.214 50.096 1.00 93.12 133 ASN A C 1
ATOM 1003 O O . ASN A 1 133 ? -9.410 0.938 50.039 1.00 93.12 133 ASN A O 1
ATOM 1007 N N . ILE A 1 134 ? -10.554 -0.633 51.149 1.00 92.44 134 ILE A N 1
ATOM 1008 C CA . ILE A 1 134 ? -10.938 0.258 52.252 1.00 92.44 134 ILE A CA 1
ATOM 1009 C C . ILE A 1 134 ? -9.774 0.661 53.170 1.00 92.44 134 ILE A C 1
ATOM 1011 O O . ILE A 1 134 ? -9.862 1.721 53.798 1.00 92.44 134 ILE A O 1
ATOM 1015 N N . ILE A 1 135 ? -8.711 -0.149 53.241 1.00 93.75 135 ILE A N 1
ATOM 1016 C CA . ILE A 1 135 ? -7.531 0.100 54.084 1.00 93.75 135 ILE A CA 1
ATOM 1017 C C . ILE A 1 135 ? -6.717 1.238 53.472 1.00 93.75 135 ILE A C 1
ATOM 1019 O O . ILE A 1 135 ? -6.455 2.239 54.130 1.00 93.75 135 ILE A O 1
ATOM 1023 N N . ASN A 1 136 ? -6.423 1.125 52.177 1.00 94.44 136 ASN A N 1
ATOM 1024 C CA . ASN A 1 136 ? -5.590 2.090 51.457 1.00 94.44 136 ASN A CA 1
ATOM 1025 C C . ASN A 1 136 ? -6.397 3.228 50.814 1.00 94.44 136 ASN A C 1
ATOM 1027 O O . ASN A 1 136 ? -5.823 4.112 50.187 1.00 94.44 136 ASN A O 1
ATOM 1031 N N . LYS A 1 137 ? -7.732 3.194 50.936 1.00 91.44 137 LYS A N 1
ATOM 1032 C CA . LYS A 1 137 ? -8.674 4.127 50.291 1.00 91.44 137 LYS A CA 1
ATOM 1033 C C . LYS A 1 137 ? -8.494 4.236 48.767 1.00 91.44 137 LYS A C 1
ATOM 1035 O O . LYS A 1 137 ? -8.896 5.238 48.183 1.00 91.44 137 LYS A O 1
ATOM 1040 N N . SER A 1 138 ? -7.953 3.208 48.115 1.00 92.00 138 SER A N 1
ATOM 1041 C CA . SER A 1 138 ? -7.802 3.149 46.659 1.00 92.00 138 SER A CA 1
ATOM 1042 C C . SER A 1 138 ? -8.993 2.449 45.999 1.00 92.00 138 SER A C 1
ATOM 1044 O O . SER A 1 138 ? -9.669 1.625 46.615 1.00 92.00 138 SER A O 1
ATOM 1046 N N . THR A 1 139 ? -9.265 2.794 44.739 1.00 90.88 139 THR A N 1
ATOM 1047 C CA . THR A 1 139 ? -10.239 2.095 43.888 1.00 90.88 139 THR A CA 1
ATOM 1048 C C . THR A 1 139 ? -9.540 1.709 42.595 1.00 90.88 139 THR A C 1
ATOM 1050 O O . THR A 1 139 ? -9.011 2.579 41.906 1.00 90.88 139 THR A O 1
ATOM 1053 N N . THR A 1 140 ? -9.508 0.418 42.292 1.00 91.50 140 THR A N 1
ATOM 1054 C CA . THR A 1 140 ? -8.908 -0.113 41.068 1.00 91.50 140 THR A CA 1
ATOM 1055 C C . THR A 1 140 ? -10.009 -0.331 40.049 1.00 91.50 140 THR A C 1
ATOM 1057 O O . THR A 1 140 ? -11.037 -0.917 40.377 1.00 91.50 140 THR A O 1
ATOM 1060 N N . PHE A 1 141 ? -9.784 0.128 38.822 1.00 91.75 141 PHE A N 1
ATOM 1061 C CA . PHE A 1 141 ? -10.659 -0.131 37.687 1.00 91.75 141 PHE A CA 1
ATOM 1062 C C . PHE A 1 141 ? -9.925 -1.021 36.694 1.00 91.75 141 PHE A C 1
ATOM 1064 O O . PHE A 1 141 ? -8.771 -0.754 36.358 1.00 91.75 141 PHE A O 1
ATOM 1071 N N . THR A 1 142 ? -10.594 -2.060 36.219 1.00 91.25 142 THR A N 1
ATOM 1072 C CA . THR A 1 142 ? -10.063 -2.979 35.213 1.00 91.25 142 THR A CA 1
ATOM 1073 C C . THR A 1 142 ? -11.053 -3.102 34.075 1.00 91.25 142 THR A C 1
ATOM 1075 O O . THR A 1 142 ? -12.264 -3.058 34.293 1.00 91.25 142 THR A O 1
ATOM 1078 N N . ALA A 1 143 ? -10.540 -3.243 32.856 1.00 93.12 143 ALA A N 1
ATOM 1079 C CA . ALA A 1 143 ? -11.370 -3.511 31.700 1.00 93.12 143 ALA A CA 1
ATOM 1080 C C . ALA A 1 143 ? -10.725 -4.551 30.788 1.00 93.12 143 ALA A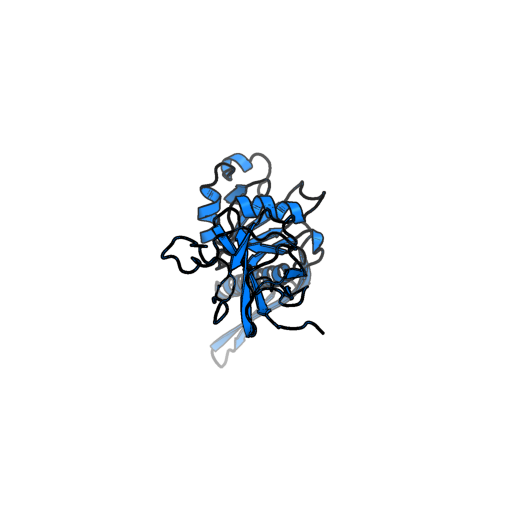 C 1
ATOM 1082 O O . ALA A 1 143 ? -9.538 -4.455 30.474 1.00 93.12 143 ALA A O 1
ATOM 1083 N N . ASP A 1 144 ? -11.512 -5.531 30.362 1.00 93.25 144 ASP A N 1
ATOM 1084 C CA . ASP A 1 144 ? -11.076 -6.632 29.513 1.00 93.25 144 ASP A CA 1
ATOM 1085 C C . ASP A 1 144 ? -12.043 -6.858 28.343 1.00 93.25 144 ASP A C 1
ATOM 1087 O O . ASP A 1 144 ? -13.227 -6.516 28.376 1.00 93.25 144 ASP A O 1
ATOM 1091 N N . LYS A 1 145 ? -11.501 -7.393 27.246 1.00 93.81 145 LYS A N 1
ATOM 1092 C CA . LYS A 1 145 ? -12.244 -7.735 26.031 1.00 93.81 145 LYS A CA 1
ATOM 1093 C C . LYS A 1 145 ? -11.530 -8.869 25.315 1.00 93.81 145 LYS A C 1
ATOM 1095 O O . LYS A 1 145 ? -10.321 -8.799 25.109 1.00 93.81 145 LYS A O 1
ATOM 1100 N N . HIS A 1 146 ? -12.264 -9.900 24.903 1.00 93.38 146 HIS A N 1
ATOM 1101 C CA . HIS A 1 146 ? -11.692 -11.044 24.189 1.00 93.38 146 HIS A CA 1
ATOM 1102 C C . HIS A 1 146 ? -12.152 -11.025 22.737 1.00 93.38 146 HIS A C 1
ATOM 1104 O O . HIS A 1 146 ? -13.309 -11.345 22.440 1.00 93.38 146 HIS A O 1
ATOM 1110 N N . TYR A 1 147 ? -11.238 -10.669 21.841 1.00 94.50 147 TYR A N 1
ATOM 1111 C CA . TYR A 1 147 ? -11.500 -10.606 20.412 1.00 94.50 147 TYR A CA 1
ATOM 1112 C C . TYR A 1 147 ? -10.261 -10.962 19.586 1.00 94.50 147 TYR A C 1
ATOM 1114 O O . TYR A 1 147 ? -9.144 -10.946 20.098 1.00 94.50 147 TYR A O 1
ATOM 1122 N N . ALA A 1 148 ? -10.480 -11.247 18.306 1.00 93.06 148 ALA A N 1
ATOM 1123 C CA . ALA A 1 148 ? -9.451 -11.343 17.283 1.00 93.06 148 ALA A CA 1
ATOM 1124 C C . ALA A 1 148 ? -9.940 -10.621 16.021 1.00 93.06 148 ALA A C 1
ATOM 1126 O O . ALA A 1 148 ? -11.025 -10.924 15.518 1.00 93.06 148 ALA A O 1
ATOM 1127 N N . ALA A 1 149 ? -9.160 -9.654 15.539 1.00 93.19 149 ALA A N 1
ATOM 1128 C CA . ALA A 1 149 ? -9.364 -9.032 14.235 1.00 93.19 149 ALA A CA 1
ATOM 1129 C C . ALA A 1 149 ? -8.563 -9.812 13.188 1.00 93.19 149 ALA A C 1
ATOM 1131 O O . ALA A 1 149 ? -7.393 -10.124 13.411 1.00 93.19 149 ALA A O 1
ATOM 1132 N N . TYR A 1 150 ? -9.194 -10.153 12.068 1.00 92.25 150 TYR A N 1
ATOM 1133 C CA . TYR A 1 150 ? -8.564 -10.936 11.010 1.00 92.25 150 TYR A CA 1
ATOM 1134 C C . TYR A 1 150 ? -9.031 -10.480 9.628 1.00 92.25 150 TYR A C 1
ATOM 1136 O O . TYR A 1 150 ? -10.208 -10.162 9.436 1.00 92.25 150 TYR A O 1
ATOM 1144 N N . LEU A 1 151 ? -8.112 -10.479 8.661 1.00 92.88 151 LEU A N 1
ATOM 1145 C CA . LEU A 1 151 ? -8.431 -10.260 7.254 1.00 92.88 151 LEU A CA 1
ATOM 1146 C C . LEU A 1 151 ? -9.082 -11.529 6.691 1.00 92.88 151 LEU A C 1
ATOM 1148 O O . LEU A 1 151 ? -8.394 -12.472 6.318 1.00 92.88 151 LEU A O 1
ATOM 1152 N N . TYR A 1 152 ? -10.412 -11.559 6.681 1.00 92.19 152 TYR A N 1
ATOM 1153 C CA . TYR A 1 152 ? -11.204 -12.724 6.294 1.00 92.19 152 TYR A CA 1
ATOM 1154 C C . TYR A 1 152 ? -11.153 -12.998 4.792 1.00 92.19 152 TYR A C 1
ATOM 1156 O O . TYR A 1 152 ? -11.082 -14.152 4.379 1.00 92.19 152 TYR A O 1
ATOM 1164 N N . ASP A 1 153 ? -11.172 -11.939 3.985 1.00 91.19 153 ASP A N 1
ATOM 1165 C CA . ASP A 1 153 ? -11.121 -12.033 2.532 1.00 91.19 153 ASP A CA 1
ATOM 1166 C C . ASP A 1 153 ? -10.178 -10.966 1.973 1.00 91.19 153 ASP A C 1
ATOM 1168 O O . ASP A 1 153 ? -10.505 -9.777 1.917 1.00 91.19 153 ASP A O 1
ATOM 1172 N N . SER A 1 154 ? -8.985 -11.399 1.562 1.00 88.31 154 SER A N 1
ATOM 1173 C CA . SER A 1 154 ? -7.952 -10.503 1.044 1.00 88.31 154 SER A CA 1
ATOM 1174 C C . SER A 1 154 ? -8.243 -9.994 -0.370 1.00 88.31 154 SER A C 1
ATOM 1176 O O . SER A 1 154 ? -7.675 -8.978 -0.764 1.00 88.31 154 SER A O 1
ATOM 1178 N N . SER A 1 155 ? -9.147 -10.639 -1.120 1.00 89.62 155 SER A N 1
ATOM 1179 C CA . SER A 1 155 ? -9.555 -10.180 -2.458 1.00 89.62 155 SER A CA 1
ATOM 1180 C C . SER A 1 155 ? -10.422 -8.916 -2.408 1.00 89.62 155 SER A C 1
ATOM 1182 O O . SER A 1 155 ? -10.531 -8.181 -3.385 1.00 89.62 155 SER A O 1
ATOM 1184 N N . LYS A 1 156 ? -11.005 -8.628 -1.239 1.00 92.31 156 LYS A N 1
ATOM 1185 C CA . LYS A 1 156 ? -11.903 -7.492 -0.988 1.00 92.31 156 LYS A CA 1
ATOM 1186 C C . LYS A 1 156 ? -11.203 -6.252 -0.436 1.00 92.31 156 LYS A C 1
ATOM 1188 O O . LYS A 1 156 ? -11.883 -5.286 -0.078 1.00 92.31 156 LYS A O 1
ATOM 1193 N N . VAL A 1 157 ? -9.873 -6.272 -0.347 1.00 93.88 157 VAL A N 1
ATOM 1194 C CA . VAL A 1 157 ? -9.068 -5.150 0.145 1.00 93.88 157 VAL A CA 1
ATOM 1195 C C . VAL A 1 157 ? -7.964 -4.836 -0.838 1.00 93.88 157 VAL A C 1
ATOM 1197 O O . VAL A 1 157 ? -7.155 -5.705 -1.143 1.00 93.88 157 VAL A O 1
ATOM 1200 N N . VAL A 1 158 ? -7.884 -3.575 -1.256 1.00 93.31 158 VAL A N 1
ATOM 1201 C CA . VAL A 1 158 ? -6.712 -3.035 -1.948 1.00 93.31 158 VAL A CA 1
ATOM 1202 C C . VAL A 1 158 ? -5.992 -2.079 -1.012 1.00 93.31 158 VAL A C 1
ATOM 1204 O O . VAL A 1 158 ? -6.572 -1.099 -0.539 1.00 93.31 158 VAL A O 1
ATOM 1207 N N . LYS A 1 159 ? -4.717 -2.364 -0.756 1.00 93.25 159 LYS A N 1
ATOM 1208 C CA . LYS A 1 159 ? -3.809 -1.482 -0.029 1.00 93.25 159 LYS A CA 1
ATOM 1209 C C . LYS A 1 159 ? -3.084 -0.594 -1.029 1.00 93.25 159 LYS A C 1
ATOM 1211 O O . LYS A 1 159 ? -2.317 -1.081 -1.857 1.00 93.25 159 LYS A O 1
ATOM 1216 N N . LEU A 1 160 ? -3.307 0.709 -0.931 1.00 92.00 160 LEU A N 1
ATOM 1217 C CA . LEU A 1 160 ? -2.393 1.693 -1.485 1.00 92.00 160 LEU A CA 1
ATOM 1218 C C . LEU A 1 160 ? -1.289 1.875 -0.449 1.00 92.00 160 LEU A C 1
ATOM 1220 O O . LEU A 1 160 ? -1.594 2.136 0.714 1.00 92.00 160 LEU A O 1
ATOM 1224 N N . GLY A 1 161 ? -0.038 1.657 -0.837 1.00 86.69 161 GLY A N 1
ATOM 1225 C CA . GLY A 1 161 ? 1.088 1.686 0.094 1.00 86.69 161 GLY A CA 1
ATOM 1226 C C . GLY A 1 161 ? 2.341 2.269 -0.532 1.00 86.69 161 GLY A C 1
ATOM 1227 O O . GLY A 1 161 ? 2.449 2.324 -1.759 1.00 86.69 161 GLY A O 1
ATOM 1228 N N . ALA A 1 162 ? 3.290 2.646 0.326 1.00 77.25 162 ALA A N 1
ATOM 1229 C CA . ALA A 1 162 ? 4.575 3.205 -0.068 1.00 77.25 162 ALA A CA 1
ATOM 1230 C C . ALA A 1 162 ? 5.232 2.386 -1.189 1.00 77.25 162 ALA A C 1
ATOM 1232 O O . ALA A 1 162 ? 5.510 1.193 -1.045 1.00 77.25 162 ALA A O 1
ATOM 1233 N N . ALA A 1 163 ? 5.476 3.044 -2.316 1.00 73.69 163 ALA A N 1
ATOM 1234 C CA . ALA A 1 163 ? 6.191 2.465 -3.432 1.00 73.69 163 ALA A CA 1
ATOM 1235 C C . ALA A 1 163 ? 7.649 2.225 -3.026 1.00 73.69 163 ALA A C 1
ATOM 1237 O O . ALA A 1 163 ? 8.367 3.147 -2.637 1.00 73.69 163 ALA A O 1
ATOM 1238 N N . THR A 1 164 ? 8.095 0.981 -3.144 1.00 69.81 164 THR A N 1
ATOM 1239 C CA . THR A 1 164 ? 9.509 0.613 -3.060 1.00 69.81 164 THR A CA 1
ATOM 1240 C C . THR A 1 164 ? 10.116 0.603 -4.453 1.00 69.81 164 THR A C 1
ATOM 1242 O O . THR A 1 164 ? 9.417 0.331 -5.435 1.00 69.81 164 THR A O 1
ATOM 1245 N N . LEU A 1 165 ? 11.416 0.895 -4.552 1.00 70.44 165 LEU A N 1
ATOM 1246 C CA . LEU A 1 165 ? 12.099 0.829 -5.838 1.00 70.44 165 LEU A CA 1
ATOM 1247 C C . LEU A 1 165 ? 12.026 -0.624 -6.286 1.00 70.44 165 LEU A C 1
ATOM 1249 O O . LEU A 1 165 ? 12.328 -1.527 -5.509 1.00 70.44 165 LEU A O 1
ATOM 1253 N N . THR A 1 166 ? 11.546 -0.852 -7.502 1.00 72.88 166 THR A N 1
ATOM 1254 C CA . THR A 1 166 ? 11.652 -2.195 -8.065 1.00 72.88 166 THR A CA 1
ATOM 1255 C C . THR A 1 166 ? 13.087 -2.373 -8.536 1.00 72.88 166 THR A C 1
ATOM 1257 O O . THR A 1 166 ? 13.565 -1.555 -9.326 1.00 72.88 166 THR A O 1
ATOM 1260 N N . ASP A 1 167 ? 13.764 -3.406 -8.041 1.00 70.88 167 ASP A N 1
ATOM 1261 C CA . ASP A 1 167 ? 15.092 -3.773 -8.523 1.00 70.88 167 ASP A CA 1
ATOM 1262 C C . ASP A 1 167 ? 14.953 -4.275 -9.963 1.00 70.88 167 ASP A C 1
ATOM 1264 O O . ASP A 1 167 ? 14.322 -5.304 -10.220 1.00 70.88 167 ASP A O 1
ATOM 1268 N N . LEU A 1 168 ? 15.494 -3.518 -10.919 1.00 81.06 168 LEU A N 1
ATOM 1269 C CA . LEU A 1 168 ? 15.557 -3.953 -12.308 1.00 81.06 168 LEU A CA 1
ATOM 1270 C C . LEU A 1 168 ? 16.853 -4.724 -12.509 1.00 81.06 168 LEU A C 1
ATOM 1272 O O . LEU A 1 168 ? 17.939 -4.226 -12.217 1.00 81.06 168 LEU A O 1
ATOM 1276 N N . GLU A 1 169 ? 16.753 -5.917 -13.078 1.00 86.06 169 GLU A N 1
ATOM 1277 C CA . GLU A 1 169 ? 17.933 -6.668 -13.474 1.00 86.06 169 GLU A CA 1
ATOM 1278 C C . GLU A 1 169 ? 18.306 -6.264 -14.905 1.00 86.06 169 GLU A C 1
ATOM 1280 O O . GLU A 1 169 ? 17.673 -6.677 -15.879 1.00 86.06 169 GLU A O 1
ATOM 1285 N N . LEU A 1 170 ? 19.322 -5.414 -15.051 1.00 88.25 170 LEU A N 1
ATOM 1286 C CA . LEU A 1 170 ? 19.902 -5.119 -16.356 1.00 88.25 170 LEU A CA 1
ATOM 1287 C C . LEU A 1 170 ? 20.970 -6.170 -16.664 1.00 88.25 170 LEU A C 1
ATOM 1289 O O . LEU A 1 170 ? 21.891 -6.379 -15.885 1.00 88.25 170 LEU A O 1
ATOM 1293 N N . VAL A 1 171 ? 20.858 -6.837 -17.808 1.00 91.06 171 VAL A N 1
ATOM 1294 C CA . VAL A 1 171 ? 21.770 -7.917 -18.196 1.00 91.06 171 VAL A CA 1
ATOM 1295 C C . VAL A 1 171 ? 22.417 -7.574 -19.527 1.00 91.06 171 VAL A C 1
ATOM 1297 O O . VAL A 1 171 ? 21.725 -7.298 -20.507 1.00 91.06 171 VAL A O 1
ATOM 1300 N N . GLN A 1 172 ? 23.745 -7.610 -19.584 1.00 93.44 172 GLN A N 1
ATOM 1301 C CA . GLN A 1 172 ? 24.480 -7.537 -20.845 1.00 93.44 172 GLN A CA 1
ATOM 1302 C C . GLN A 1 172 ? 24.284 -8.843 -21.633 1.00 93.44 172 GLN A C 1
ATOM 1304 O O . GLN A 1 172 ? 24.378 -9.930 -21.068 1.00 93.44 172 GLN A O 1
ATOM 1309 N N . THR A 1 173 ? 23.982 -8.746 -22.928 1.00 93.44 173 THR A N 1
ATOM 1310 C CA . THR A 1 173 ? 23.617 -9.896 -23.779 1.00 93.44 173 THR A CA 1
ATOM 1311 C C . THR A 1 173 ? 24.564 -10.162 -24.940 1.00 93.44 173 THR A C 1
ATOM 1313 O O . THR A 1 173 ? 24.436 -11.203 -25.577 1.00 93.44 173 THR A O 1
ATOM 1316 N N . SER A 1 174 ? 25.507 -9.263 -25.217 1.00 94.06 174 SER A N 1
ATOM 1317 C CA . SER A 1 174 ? 26.598 -9.504 -26.162 1.00 94.06 174 SER A CA 1
ATOM 1318 C C . SER A 1 174 ? 27.941 -9.155 -25.539 1.00 94.06 174 SER A C 1
ATOM 1320 O O . SER A 1 174 ? 28.010 -8.321 -24.634 1.00 94.06 174 SER A O 1
ATOM 1322 N N . ASP A 1 175 ? 29.012 -9.723 -26.080 1.00 94.19 175 ASP A N 1
ATOM 1323 C CA . ASP A 1 175 ? 30.370 -9.249 -25.823 1.00 94.19 175 ASP A CA 1
ATOM 1324 C C . ASP A 1 175 ? 30.526 -7.780 -26.243 1.00 94.19 175 ASP A C 1
ATOM 1326 O O . ASP A 1 175 ? 29.712 -7.235 -27.005 1.00 94.19 175 ASP A O 1
ATOM 1330 N N . ILE A 1 176 ? 31.570 -7.125 -25.727 1.00 94.50 176 ILE A N 1
ATOM 1331 C CA . ILE A 1 176 ? 31.913 -5.772 -26.167 1.00 94.50 176 ILE A CA 1
ATOM 1332 C C . ILE A 1 176 ? 32.657 -5.872 -27.496 1.00 94.50 176 ILE A C 1
ATOM 1334 O O . ILE A 1 176 ? 33.844 -6.192 -27.543 1.00 94.50 176 ILE A O 1
ATOM 1338 N N . GLU A 1 177 ? 31.975 -5.500 -28.573 1.00 91.62 177 GLU A N 1
ATOM 1339 C CA . GLU A 1 177 ? 32.539 -5.427 -29.916 1.00 91.62 177 GLU A CA 1
ATOM 1340 C C . GLU A 1 177 ? 32.505 -3.984 -30.415 1.00 91.62 177 GLU A C 1
ATOM 1342 O O . GLU A 1 177 ? 31.489 -3.293 -30.331 1.00 91.62 177 GLU A O 1
ATOM 1347 N N . ASN A 1 178 ? 33.636 -3.490 -30.928 1.00 92.19 178 ASN A N 1
ATOM 1348 C CA . ASN A 1 178 ? 33.768 -2.111 -31.418 1.00 92.19 178 ASN A CA 1
ATOM 1349 C C . ASN A 1 178 ? 33.299 -1.044 -30.399 1.00 92.19 178 ASN A C 1
ATOM 1351 O O . ASN A 1 178 ? 32.737 -0.013 -30.771 1.00 92.19 178 ASN A O 1
ATOM 1355 N N . GLY A 1 179 ? 33.516 -1.304 -29.102 1.00 92.31 179 GLY A N 1
ATOM 1356 C CA . GLY A 1 179 ? 33.122 -0.411 -28.007 1.00 92.31 179 GLY A CA 1
ATOM 1357 C C . GLY A 1 179 ? 31.617 -0.374 -27.724 1.00 92.31 179 GLY A C 1
ATOM 1358 O O . GLY A 1 179 ? 31.138 0.596 -27.132 1.00 92.31 179 GLY A O 1
ATOM 1359 N N . LYS A 1 180 ? 30.860 -1.387 -28.164 1.00 93.81 180 LYS A N 1
ATOM 1360 C CA . LYS A 1 180 ? 29.420 -1.509 -27.927 1.00 93.81 180 LYS A CA 1
ATOM 1361 C C . LYS A 1 180 ? 29.034 -2.896 -27.427 1.00 93.81 180 LYS A C 1
ATOM 1363 O O . LYS A 1 180 ? 29.679 -3.873 -27.781 1.00 93.81 180 LYS A O 1
ATOM 1368 N N . ALA A 1 181 ? 27.954 -2.963 -26.656 1.00 94.25 181 ALA A N 1
ATOM 1369 C CA . ALA A 1 181 ? 27.306 -4.207 -26.254 1.00 94.25 181 ALA A CA 1
ATOM 1370 C C . ALA A 1 181 ? 25.782 -4.029 -26.225 1.00 94.25 181 ALA A C 1
ATOM 1372 O O . ALA A 1 181 ? 25.280 -2.918 -26.033 1.00 94.25 181 ALA A O 1
ATOM 1373 N N . THR A 1 182 ? 25.033 -5.110 -26.423 1.00 93.44 182 THR A N 1
ATOM 1374 C CA . THR A 1 182 ? 23.579 -5.115 -26.250 1.00 93.44 182 THR A CA 1
ATOM 1375 C C . THR A 1 182 ? 23.218 -5.436 -24.809 1.00 93.44 182 THR A C 1
ATOM 1377 O O . THR A 1 182 ? 23.907 -6.199 -24.129 1.00 93.44 182 THR A O 1
ATOM 1380 N N . PHE A 1 183 ? 22.114 -4.861 -24.346 1.00 91.75 183 PHE A N 1
ATOM 1381 C CA . PHE A 1 183 ? 21.595 -5.078 -23.003 1.00 91.75 183 PHE A CA 1
ATOM 1382 C C . PHE A 1 183 ? 20.122 -5.463 -23.081 1.00 91.75 183 PHE A C 1
ATOM 1384 O O . PHE A 1 183 ? 19.403 -5.046 -23.996 1.00 91.75 183 PHE A O 1
ATOM 1391 N N . ARG A 1 184 ? 19.672 -6.246 -22.102 1.00 89.12 184 ARG A N 1
ATOM 1392 C CA . ARG A 1 184 ? 18.259 -6.527 -21.880 1.00 89.12 184 ARG A CA 1
ATOM 1393 C C . ARG A 1 184 ? 17.865 -6.235 -20.444 1.00 89.12 184 ARG A C 1
ATOM 1395 O O . ARG A 1 184 ? 18.610 -6.557 -19.524 1.00 89.12 184 ARG A O 1
ATOM 1402 N N . ILE A 1 185 ? 16.668 -5.703 -20.255 1.00 86.06 185 ILE A N 1
ATOM 1403 C CA . ILE A 1 185 ? 16.028 -5.682 -18.937 1.00 86.06 185 ILE A CA 1
ATOM 1404 C C . ILE A 1 185 ? 15.393 -7.055 -18.719 1.00 86.06 185 ILE A C 1
ATOM 1406 O O . ILE A 1 185 ? 14.603 -7.511 -19.553 1.00 86.06 185 ILE A O 1
ATOM 1410 N N . ALA A 1 186 ? 15.766 -7.711 -17.627 1.00 77.38 186 ALA A N 1
ATOM 1411 C CA . ALA A 1 186 ? 15.175 -8.940 -17.122 1.00 77.38 186 ALA A CA 1
ATOM 1412 C C . ALA A 1 186 ? 14.276 -8.636 -15.911 1.00 77.38 186 ALA A C 1
ATOM 1414 O O . ALA A 1 186 ? 14.472 -7.647 -15.207 1.00 77.38 186 ALA A O 1
ATOM 1415 N N . GLY A 1 187 ? 13.279 -9.491 -15.675 1.00 66.00 187 GLY A N 1
ATOM 1416 C CA . GLY A 1 187 ? 12.346 -9.337 -14.557 1.00 66.00 187 GLY A CA 1
ATOM 1417 C C . GLY A 1 187 ? 11.179 -8.375 -14.819 1.00 66.00 187 GLY A C 1
ATOM 1418 O O . GLY A 1 187 ? 10.873 -8.005 -15.954 1.00 66.00 187 GLY A O 1
ATOM 1419 N N . TYR A 1 188 ? 10.473 -8.030 -13.743 1.00 54.78 188 TYR A N 1
ATOM 1420 C CA . TYR A 1 188 ? 9.334 -7.109 -13.731 1.00 54.78 188 TYR A CA 1
ATOM 1421 C C . TYR A 1 188 ? 9.800 -5.710 -13.277 1.00 54.78 188 TYR A C 1
ATOM 1423 O O . TYR A 1 188 ? 10.629 -5.654 -12.374 1.00 54.78 188 TYR A O 1
ATOM 1431 N N . PRO A 1 189 ? 9.278 -4.590 -13.824 1.00 56.50 189 PRO A N 1
ATOM 1432 C CA . PRO A 1 189 ? 8.198 -4.474 -14.798 1.00 56.50 189 PRO A CA 1
ATOM 1433 C C . PRO A 1 189 ? 8.713 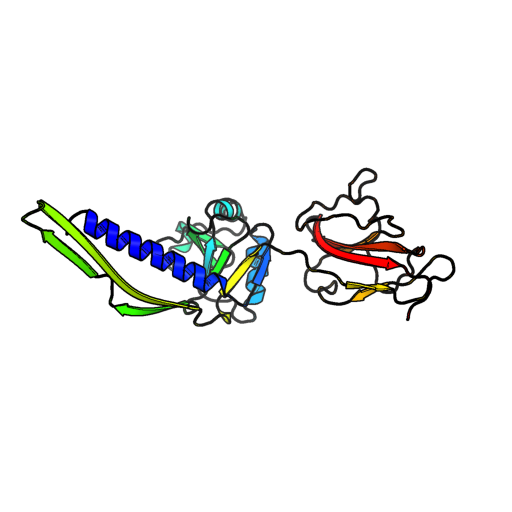-4.466 -16.243 1.00 56.50 189 PRO A C 1
ATOM 1435 O O . PRO A 1 189 ? 9.577 -3.677 -16.624 1.00 56.50 189 PRO A O 1
ATOM 1438 N N . THR A 1 190 ? 8.112 -5.297 -17.095 1.00 51.09 190 THR A N 1
ATOM 1439 C CA . THR A 1 190 ? 8.178 -5.101 -18.546 1.00 51.09 190 THR A CA 1
ATOM 1440 C C . THR A 1 190 ? 7.292 -3.909 -18.903 1.00 51.09 190 THR A C 1
ATOM 1442 O O . THR A 1 190 ? 6.147 -3.863 -18.452 1.00 51.09 190 THR A O 1
ATOM 1445 N N . ASN A 1 191 ? 7.836 -2.991 -19.702 1.00 46.88 191 ASN A N 1
ATOM 1446 C CA . ASN A 1 191 ? 7.396 -1.657 -20.164 1.00 46.88 191 ASN A CA 1
ATOM 1447 C C . ASN A 1 191 ? 5.888 -1.384 -20.461 1.00 46.88 191 ASN A C 1
ATOM 1449 O O . ASN A 1 191 ? 5.532 -0.300 -20.901 1.00 46.88 191 ASN A O 1
ATOM 1453 N N . LEU A 1 192 ? 4.972 -2.331 -20.255 1.00 44.19 192 LEU A N 1
ATOM 1454 C CA . LEU A 1 192 ? 3.566 -2.259 -20.666 1.00 44.19 192 LEU A CA 1
ATOM 1455 C C . LEU A 1 192 ? 2.563 -2.188 -19.509 1.00 44.19 192 LEU A C 1
ATOM 1457 O O . LEU A 1 192 ? 1.455 -1.703 -19.709 1.00 44.19 192 LEU A O 1
ATOM 1461 N N . SER A 1 193 ? 2.910 -2.643 -18.300 1.00 48.50 193 SER A N 1
ATOM 1462 C CA . SER A 1 193 ? 1.882 -2.814 -17.256 1.00 48.50 193 SER A CA 1
ATOM 1463 C C . SER A 1 193 ? 1.456 -1.509 -16.568 1.00 48.50 193 SER A C 1
ATOM 1465 O O . SER A 1 193 ? 0.407 -1.501 -15.929 1.00 48.50 193 SER A O 1
ATOM 1467 N N . TYR A 1 194 ? 2.246 -0.431 -16.684 1.00 59.16 194 TYR A N 1
ATOM 1468 C CA . TYR A 1 194 ? 2.014 0.837 -15.969 1.00 59.16 194 TYR A CA 1
ATOM 1469 C C . TYR A 1 194 ? 2.210 2.112 -16.813 1.00 59.16 194 TYR A C 1
ATOM 1471 O O . TYR A 1 194 ? 2.132 3.212 -16.271 1.00 59.16 194 TYR A O 1
ATOM 1479 N N . GLY A 1 195 ? 2.477 1.999 -18.123 1.00 69.19 195 GLY A N 1
ATOM 1480 C CA . GLY A 1 195 ? 2.698 3.163 -19.001 1.00 69.19 195 GLY A CA 1
ATOM 1481 C C . GLY A 1 195 ? 3.947 3.996 -18.667 1.00 69.19 195 GLY A C 1
ATOM 1482 O O . GLY A 1 195 ? 4.000 5.182 -18.986 1.00 69.19 195 GLY A O 1
ATOM 1483 N N . TRP A 1 196 ? 4.925 3.401 -17.981 1.00 82.06 196 TRP A N 1
ATOM 1484 C CA . TRP A 1 196 ? 6.210 4.029 -17.661 1.00 82.06 196 TRP A CA 1
ATOM 1485 C C . TRP A 1 196 ? 7.145 3.994 -18.870 1.00 82.06 196 TRP A C 1
ATOM 1487 O O . TRP A 1 196 ? 6.981 3.159 -19.752 1.00 82.06 196 TRP A O 1
ATOM 1497 N N . LYS A 1 197 ? 8.134 4.887 -18.890 1.00 86.69 197 LYS A N 1
ATOM 1498 C CA . LYS A 1 197 ? 9.184 4.935 -19.913 1.00 86.69 197 LYS A CA 1
ATOM 1499 C C . LYS A 1 197 ? 10.536 4.618 -19.298 1.00 86.69 197 LYS A C 1
ATOM 1501 O O . LYS A 1 197 ? 10.848 5.114 -18.216 1.00 86.69 197 LYS A O 1
ATOM 1506 N N . ALA A 1 198 ? 11.335 3.799 -19.973 1.00 89.00 198 ALA A N 1
ATOM 1507 C CA . AL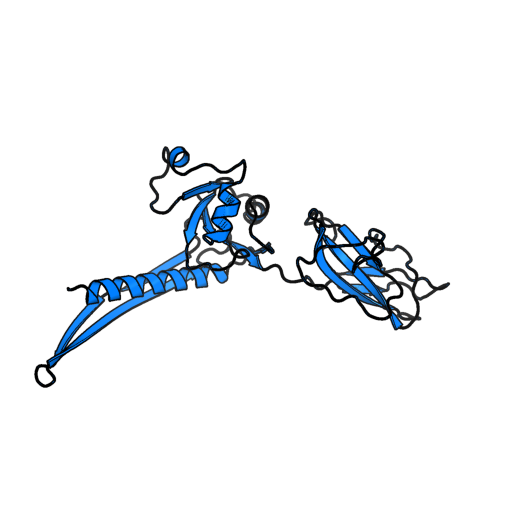A A 1 198 ? 12.706 3.506 -19.566 1.00 89.00 198 ALA A CA 1
ATOM 1508 C C . ALA A 1 198 ? 13.665 4.504 -20.210 1.00 89.00 198 ALA A C 1
ATOM 1510 O O . ALA A 1 198 ? 13.624 4.670 -21.418 1.00 89.00 198 ALA A O 1
ATOM 1511 N N . TYR A 1 199 ? 14.579 5.099 -19.454 1.00 91.88 199 TYR A N 1
ATOM 1512 C CA . TYR A 1 199 ? 15.696 5.879 -19.992 1.00 91.88 199 TYR A CA 1
ATOM 1513 C C . TYR A 1 199 ? 17.008 5.235 -19.573 1.00 91.88 199 TYR A C 1
ATOM 1515 O O . TYR A 1 199 ? 17.091 4.701 -18.468 1.00 91.88 199 TYR A O 1
ATOM 1523 N N . TYR A 1 200 ? 18.043 5.301 -20.410 1.00 92.69 200 TYR A N 1
ATOM 1524 C CA . TYR A 1 200 ? 19.334 4.684 -20.099 1.00 92.69 200 TYR A CA 1
ATOM 1525 C C . TYR A 1 200 ? 20.496 5.671 -20.108 1.00 92.69 200 TYR A C 1
ATOM 1527 O O . TYR A 1 200 ? 20.498 6.657 -20.842 1.00 92.69 200 TYR A O 1
ATOM 1535 N N . ALA A 1 201 ? 21.515 5.343 -19.322 1.00 93.94 201 ALA A N 1
ATOM 1536 C CA . ALA A 1 201 ? 22.825 5.963 -19.321 1.00 93.94 201 ALA A CA 1
ATOM 1537 C C . ALA A 1 201 ? 23.897 4.886 -19.532 1.00 93.94 201 ALA A C 1
ATOM 1539 O O . ALA A 1 201 ? 23.739 3.732 -19.132 1.00 93.94 201 ALA A O 1
ATOM 1540 N N . GLN A 1 202 ? 24.997 5.271 -20.169 1.00 93.69 202 GLN A N 1
ATOM 1541 C CA . GLN A 1 202 ? 26.045 4.356 -20.615 1.00 93.69 202 GLN A CA 1
ATOM 1542 C C . GLN A 1 202 ? 27.432 4.868 -20.211 1.00 93.69 202 GLN A C 1
ATOM 1544 O O . GLN A 1 202 ? 27.633 6.075 -20.066 1.00 93.69 202 GLN A O 1
ATOM 1549 N N . ASN A 1 203 ? 28.400 3.958 -20.069 1.00 93.44 203 ASN A N 1
ATOM 1550 C CA . ASN A 1 203 ? 29.787 4.265 -19.692 1.00 93.44 203 ASN A CA 1
ATOM 1551 C C . ASN A 1 203 ? 29.937 5.086 -18.394 1.00 93.44 203 ASN A C 1
ATOM 1553 O O . ASN A 1 203 ? 30.873 5.878 -18.243 1.00 93.44 203 ASN A O 1
ATOM 1557 N N . LEU A 1 204 ? 29.038 4.886 -17.432 1.00 92.88 204 LEU A N 1
ATOM 1558 C CA . LEU A 1 204 ? 29.107 5.550 -16.140 1.00 92.88 204 LEU A CA 1
ATOM 1559 C C . LEU A 1 204 ? 30.291 5.015 -15.321 1.00 92.88 204 LEU A C 1
ATOM 1561 O O . LEU A 1 204 ? 30.558 3.816 -15.283 1.00 92.88 204 LEU A O 1
ATOM 1565 N N . THR A 1 205 ? 31.015 5.901 -14.631 1.00 93.81 205 THR A N 1
ATOM 1566 C CA . THR A 1 205 ? 32.066 5.475 -13.684 1.00 93.81 205 THR A CA 1
ATOM 1567 C C . THR A 1 205 ? 31.471 4.812 -12.442 1.00 93.81 205 THR A C 1
ATOM 1569 O O . THR A 1 205 ? 32.094 3.927 -11.870 1.00 93.81 205 THR A O 1
ATOM 1572 N N . THR A 1 206 ? 30.266 5.224 -12.058 1.00 92.12 206 THR A N 1
ATOM 1573 C CA . THR A 1 206 ? 29.436 4.624 -11.012 1.00 92.12 206 THR A CA 1
ATOM 1574 C C . THR A 1 206 ? 27.977 4.815 -11.405 1.00 92.12 206 THR A C 1
ATOM 1576 O O . THR A 1 206 ? 27.657 5.833 -12.026 1.00 92.12 206 THR A O 1
ATOM 1579 N N . ALA A 1 207 ? 27.103 3.879 -11.040 1.00 90.25 207 ALA A N 1
ATOM 1580 C CA . ALA A 1 207 ? 25.664 4.080 -11.161 1.00 90.25 207 ALA A CA 1
ATOM 1581 C C . ALA A 1 207 ? 25.227 5.330 -10.372 1.00 90.25 207 ALA A C 1
ATOM 1583 O O . ALA A 1 207 ? 25.797 5.663 -9.326 1.00 90.25 207 ALA A O 1
ATOM 1584 N N . VAL A 1 208 ? 24.241 6.047 -10.905 1.00 92.38 208 VAL A N 1
ATOM 1585 C CA . VAL A 1 208 ? 23.617 7.208 -10.272 1.00 92.38 208 VAL A CA 1
ATOM 1586 C C . VAL A 1 208 ? 22.686 6.716 -9.168 1.00 92.38 208 VAL A C 1
ATOM 1588 O O . VAL A 1 208 ? 21.820 5.879 -9.412 1.00 92.38 208 VAL A O 1
ATOM 1591 N N . SER A 1 209 ? 22.859 7.246 -7.957 1.00 89.38 209 SER A N 1
ATOM 1592 C CA . SER A 1 209 ? 21.971 6.955 -6.829 1.00 89.38 209 SER A CA 1
ATOM 1593 C C . SER A 1 209 ? 20.624 7.646 -7.029 1.00 89.38 209 SER A C 1
ATOM 1595 O O . SER A 1 209 ? 20.593 8.851 -7.286 1.00 89.38 209 SER A O 1
ATOM 1597 N N . VAL A 1 210 ? 19.534 6.892 -6.900 1.00 89.81 210 VAL A N 1
ATOM 1598 C CA . VAL A 1 210 ? 18.158 7.373 -7.071 1.00 89.81 210 VAL A CA 1
ATOM 1599 C C . VAL A 1 210 ? 17.256 6.802 -5.981 1.00 89.81 210 VAL A C 1
ATOM 1601 O O . VAL A 1 210 ? 17.476 5.690 -5.499 1.00 89.81 210 VAL A O 1
ATOM 1604 N N . ALA A 1 211 ? 16.217 7.546 -5.621 1.00 86.56 211 ALA A N 1
ATOM 1605 C CA . ALA A 1 211 ? 15.129 7.090 -4.770 1.00 86.56 211 ALA A CA 1
ATOM 1606 C C . ALA A 1 211 ? 13.801 7.060 -5.540 1.00 86.56 211 ALA A C 1
ATOM 1608 O O . ALA A 1 211 ? 13.611 7.719 -6.568 1.00 86.56 211 ALA A O 1
ATOM 1609 N N . VAL A 1 212 ? 12.839 6.294 -5.025 1.00 84.06 212 VAL A N 1
ATOM 1610 C CA . VAL A 1 212 ? 11.471 6.311 -5.554 1.00 84.06 212 VAL A CA 1
ATOM 1611 C C . VAL A 1 212 ? 10.888 7.709 -5.383 1.00 84.06 212 VAL A C 1
ATOM 1613 O O . VAL A 1 212 ? 10.868 8.249 -4.281 1.00 84.06 212 VAL A O 1
ATOM 1616 N N . GLY A 1 213 ? 10.372 8.285 -6.467 1.00 83.62 213 GLY A N 1
ATOM 1617 C CA . GLY A 1 213 ? 9.739 9.604 -6.426 1.00 83.62 213 GLY A CA 1
ATOM 1618 C C . GLY A 1 213 ? 10.648 10.786 -6.699 1.00 83.62 213 GLY A C 1
ATOM 1619 O O . GLY A 1 213 ? 10.138 11.909 -6.824 1.00 83.62 213 GLY A O 1
ATOM 1620 N N . ASP A 1 214 ? 11.945 10.541 -6.874 1.00 90.25 214 ASP A N 1
ATOM 1621 C CA . ASP A 1 214 ? 12.856 11.556 -7.377 1.00 90.25 214 ASP A CA 1
ATOM 1622 C C . ASP A 1 214 ? 12.349 12.086 -8.719 1.00 90.25 214 ASP A C 1
ATOM 1624 O O . ASP A 1 214 ? 11.833 11.347 -9.568 1.00 90.25 214 ASP A O 1
ATOM 1628 N N . THR A 1 215 ? 12.436 13.405 -8.884 1.00 91.06 215 THR A N 1
ATOM 1629 C CA . THR A 1 215 ? 12.098 14.048 -10.151 1.00 91.06 215 THR A CA 1
ATOM 1630 C C . THR A 1 215 ? 13.163 13.676 -11.172 1.00 91.06 215 THR A C 1
ATOM 1632 O O . THR A 1 215 ? 14.345 13.969 -10.985 1.00 91.06 215 THR A O 1
ATOM 1635 N N . PHE A 1 216 ? 12.734 13.050 -12.263 1.00 92.69 216 PHE A N 1
ATOM 1636 C CA . PHE A 1 216 ? 13.599 12.769 -13.389 1.00 92.69 216 PHE A CA 1
ATOM 1637 C C . PHE A 1 216 ? 13.924 14.078 -14.113 1.00 92.69 216 PHE A C 1
ATOM 1639 O O . PHE A 1 216 ? 13.070 14.693 -14.746 1.00 92.69 216 PHE A O 1
ATOM 1646 N N . ASP A 1 217 ? 15.173 14.508 -13.980 1.00 92.12 217 ASP A N 1
ATOM 1647 C CA . ASP A 1 217 ? 15.706 15.727 -14.587 1.00 92.12 217 ASP A CA 1
ATOM 1648 C C . ASP A 1 217 ? 16.877 15.374 -15.503 1.00 92.12 217 ASP A C 1
ATOM 1650 O O . ASP A 1 217 ? 18.033 15.290 -15.071 1.00 92.12 217 ASP A O 1
ATOM 1654 N N . ASN A 1 218 ? 16.547 15.132 -16.770 1.00 92.56 218 ASN A N 1
ATOM 1655 C CA . ASN A 1 218 ? 17.503 14.857 -17.836 1.00 92.56 218 ASN A CA 1
ATOM 1656 C C . ASN A 1 218 ? 17.935 16.119 -18.600 1.00 92.56 218 ASN A C 1
ATOM 1658 O O . ASN A 1 218 ? 18.499 16.015 -19.691 1.00 92.56 218 ASN A O 1
ATOM 1662 N N . SER A 1 219 ? 17.688 17.311 -18.046 1.00 89.94 219 SER A N 1
ATOM 1663 C CA . SER A 1 219 ? 18.206 18.550 -18.620 1.00 89.94 219 SER A CA 1
ATOM 1664 C C . SER A 1 219 ? 19.738 18.556 -18.621 1.00 89.94 219 SER A C 1
ATOM 1666 O O . SER A 1 219 ? 20.385 17.828 -17.871 1.00 89.94 219 SER A O 1
ATOM 1668 N N . THR A 1 220 ? 20.353 19.419 -19.431 1.00 87.94 220 THR A N 1
ATOM 1669 C CA . THR A 1 220 ? 21.818 19.494 -19.593 1.00 87.94 220 THR A CA 1
ATOM 1670 C C . THR A 1 220 ? 22.587 19.634 -18.272 1.00 87.94 220 THR A C 1
ATOM 1672 O O . THR A 1 220 ? 23.706 19.137 -18.156 1.00 87.94 220 THR A O 1
ATOM 1675 N N . ASN A 1 221 ? 21.987 20.283 -17.269 1.00 87.31 221 ASN A N 1
ATOM 1676 C CA . ASN A 1 221 ? 22.577 20.485 -15.942 1.00 87.31 221 ASN A CA 1
ATOM 1677 C C . ASN A 1 221 ? 21.914 19.635 -14.847 1.00 87.31 221 ASN A C 1
ATOM 1679 O O . ASN A 1 221 ? 22.320 19.724 -13.690 1.00 87.31 221 ASN A O 1
ATOM 1683 N N . GLY A 1 222 ? 20.925 18.819 -15.207 1.00 86.19 222 GLY A N 1
ATOM 1684 C CA . GLY A 1 222 ? 20.183 17.977 -14.285 1.00 86.19 222 GLY A CA 1
ATOM 1685 C C . GLY A 1 222 ? 21.006 16.811 -13.747 1.00 86.19 222 GLY A C 1
ATOM 1686 O O . GLY A 1 222 ? 22.011 16.379 -14.330 1.00 86.19 222 GLY A O 1
ATOM 1687 N N . THR A 1 223 ? 20.554 16.264 -12.620 1.00 88.06 223 THR A N 1
ATOM 1688 C CA . THR A 1 223 ? 21.176 15.107 -11.957 1.00 88.06 223 THR A CA 1
ATOM 1689 C C . THR A 1 223 ? 21.164 13.859 -12.848 1.00 88.06 223 THR A C 1
ATOM 1691 O O . THR A 1 223 ? 22.065 13.029 -12.758 1.00 88.06 223 THR A O 1
ATOM 1694 N N . HIS A 1 224 ? 20.201 13.766 -13.772 1.00 92.88 224 HIS A N 1
ATOM 1695 C CA . HIS A 1 224 ? 19.998 12.632 -14.675 1.00 92.88 224 HIS A CA 1
ATOM 1696 C C . HIS A 1 224 ? 20.348 12.971 -16.133 1.00 92.88 224 HIS A C 1
ATOM 1698 O O . HIS A 1 224 ? 19.880 12.310 -17.056 1.00 92.88 224 HIS A O 1
ATOM 1704 N N . LYS A 1 225 ? 21.206 13.972 -16.378 1.00 91.69 225 LYS A N 1
ATOM 1705 C CA . LYS A 1 225 ? 21.611 14.402 -17.735 1.00 91.69 225 LYS A CA 1
ATOM 1706 C C . LYS A 1 225 ? 22.198 13.303 -18.630 1.00 91.69 225 LYS A C 1
ATOM 1708 O O . LYS A 1 225 ? 22.271 13.470 -19.840 1.00 91.69 225 LYS A O 1
ATOM 1713 N N . ALA A 1 226 ? 22.670 12.202 -18.041 1.00 91.19 226 ALA A N 1
ATOM 1714 C CA . ALA A 1 226 ? 23.196 11.056 -18.779 1.00 91.19 226 ALA A CA 1
ATOM 1715 C C . ALA A 1 226 ? 22.089 10.190 -19.419 1.00 91.19 226 ALA A C 1
ATOM 1717 O O . ALA A 1 226 ? 22.397 9.369 -20.277 1.00 91.19 226 ALA A O 1
ATOM 1718 N N . PHE A 1 227 ? 20.827 10.388 -19.018 1.00 92.81 227 PHE A N 1
ATOM 1719 C CA . PHE A 1 227 ? 19.652 9.620 -19.431 1.00 92.81 227 PHE A CA 1
ATOM 1720 C C . PHE A 1 227 ? 18.868 10.357 -20.527 1.00 92.81 227 PHE A C 1
ATOM 1722 O O . PHE A 1 227 ? 17.789 10.907 -20.298 1.00 92.81 227 PHE A O 1
ATOM 1729 N N . THR A 1 228 ? 19.445 10.432 -21.726 1.00 87.00 228 THR A N 1
ATOM 1730 C CA . THR A 1 228 ? 18.940 11.294 -22.812 1.00 87.00 228 THR A CA 1
ATOM 1731 C C . THR A 1 228 ? 17.985 10.599 -23.778 1.00 87.00 228 THR A C 1
ATOM 1733 O O . THR A 1 228 ? 17.231 11.280 -24.471 1.00 87.00 228 THR A O 1
ATOM 1736 N N . VAL A 1 229 ? 18.007 9.266 -23.836 1.00 89.25 229 VAL A N 1
ATOM 1737 C CA . VAL A 1 229 ? 17.261 8.470 -24.820 1.00 89.25 229 VAL A CA 1
ATOM 1738 C C . VAL A 1 229 ? 16.450 7.386 -24.113 1.00 89.25 229 VAL A C 1
ATOM 1740 O O . VAL A 1 229 ? 16.879 6.838 -23.093 1.00 89.25 229 VAL A O 1
ATOM 1743 N N . GLU A 1 230 ? 15.259 7.108 -24.649 1.00 90.25 230 GLU A N 1
ATOM 1744 C CA . GLU A 1 230 ? 14.406 6.010 -24.194 1.00 90.25 230 GLU A CA 1
ATOM 1745 C C . GLU A 1 230 ? 15.093 4.665 -24.505 1.00 90.25 230 GLU A C 1
ATOM 1747 O O . GLU A 1 230 ? 15.671 4.480 -25.575 1.00 90.25 230 GLU A O 1
ATOM 1752 N N . PHE A 1 231 ? 15.102 3.741 -23.548 1.00 87.75 231 PHE A N 1
ATOM 1753 C CA . PHE A 1 231 ? 15.737 2.438 -23.700 1.00 87.75 231 PHE A CA 1
ATOM 1754 C C . PHE A 1 231 ? 14.848 1.502 -24.511 1.00 87.75 231 PHE A C 1
ATOM 1756 O O . PHE A 1 231 ? 13.716 1.202 -24.127 1.00 87.75 231 PHE A O 1
ATOM 1763 N N . GLU A 1 232 ? 15.411 0.964 -25.586 1.00 85.50 232 GLU A N 1
ATOM 1764 C CA . GLU A 1 232 ? 14.800 -0.086 -26.389 1.00 85.50 232 GLU A CA 1
ATOM 1765 C C . GLU A 1 232 ? 15.601 -1.386 -26.237 1.00 85.50 232 GLU A C 1
ATOM 1767 O O . GLU A 1 232 ? 16.834 -1.404 -26.296 1.00 85.50 232 GLU A O 1
ATOM 1772 N N . GLN A 1 233 ? 14.889 -2.494 -26.024 1.00 86.25 233 GLN A N 1
ATOM 1773 C CA . GLN A 1 233 ? 15.497 -3.810 -25.824 1.00 86.25 233 GLN A CA 1
ATOM 1774 C C . GLN A 1 233 ? 16.317 -4.219 -27.056 1.00 86.25 233 GLN A C 1
ATOM 1776 O O . GLN A 1 233 ? 15.838 -4.135 -28.185 1.00 86.25 233 GLN A O 1
ATOM 1781 N N . GLY A 1 234 ? 17.536 -4.716 -26.833 1.00 83.25 234 GLY A N 1
ATOM 1782 C CA . GLY A 1 234 ? 18.404 -5.198 -27.912 1.00 83.25 234 GLY A CA 1
ATOM 1783 C C . GLY A 1 234 ? 19.164 -4.106 -28.672 1.00 83.25 234 GLY A C 1
ATOM 1784 O O . GLY A 1 234 ? 19.921 -4.433 -29.584 1.00 83.25 234 GLY A O 1
ATOM 1785 N N . VAL A 1 235 ? 19.033 -2.830 -28.292 1.00 86.69 235 VAL A N 1
ATOM 1786 C CA . VAL A 1 235 ? 19.875 -1.765 -28.854 1.00 86.69 235 VAL A CA 1
ATOM 1787 C C . VAL A 1 235 ? 21.316 -1.917 -28.362 1.00 86.69 235 VAL A C 1
ATOM 1789 O O . VAL A 1 235 ? 21.578 -2.135 -27.179 1.00 86.69 235 VAL A O 1
ATOM 1792 N N . ALA A 1 236 ? 22.268 -1.790 -29.288 1.00 91.50 236 ALA A N 1
ATOM 1793 C CA . ALA A 1 236 ? 23.690 -1.779 -28.973 1.00 91.50 236 ALA A CA 1
ATOM 1794 C C . ALA A 1 236 ? 24.092 -0.418 -28.382 1.00 91.50 236 ALA A C 1
ATOM 1796 O O . ALA A 1 236 ? 24.108 0.600 -29.083 1.00 91.50 236 ALA A O 1
ATOM 1797 N N . LEU A 1 237 ? 24.442 -0.416 -27.099 1.00 91.44 237 LEU A N 1
ATOM 1798 C CA . LEU A 1 237 ? 24.859 0.759 -26.339 1.00 91.44 237 LEU A CA 1
ATOM 1799 C C . LEU A 1 237 ? 26.381 0.847 -26.282 1.00 91.44 237 LEU A C 1
ATOM 1801 O O . LEU A 1 237 ? 27.066 -0.173 -26.350 1.00 91.44 237 LEU A O 1
ATOM 1805 N N . SER A 1 238 ? 26.925 2.055 -26.131 1.00 93.31 238 SER A N 1
ATOM 1806 C CA . SER A 1 238 ? 28.368 2.214 -25.938 1.00 93.31 238 SER A CA 1
ATOM 1807 C C . SER A 1 238 ? 28.779 1.615 -24.595 1.00 93.31 238 SER A C 1
ATOM 1809 O O . SER A 1 238 ? 28.266 2.021 -23.556 1.00 93.31 238 SER A O 1
ATOM 1811 N N . ALA A 1 239 ? 29.735 0.692 -24.608 1.00 93.19 239 ALA A N 1
ATOM 1812 C CA . ALA A 1 239 ? 30.150 -0.059 -23.434 1.00 93.19 239 ALA A CA 1
ATOM 1813 C C . ALA A 1 239 ? 31.677 -0.126 -23.344 1.00 93.19 239 ALA A C 1
ATOM 1815 O O . ALA A 1 239 ? 32.373 -0.361 -24.331 1.00 93.19 239 ALA A O 1
ATOM 1816 N N . THR A 1 240 ? 32.191 0.077 -22.136 1.00 94.88 240 THR A N 1
ATOM 1817 C CA . THR A 1 240 ? 33.609 -0.016 -21.789 1.00 94.88 240 THR A CA 1
ATOM 1818 C C . THR A 1 240 ? 33.724 -0.939 -20.593 1.00 94.88 240 THR A C 1
ATOM 1820 O O . THR A 1 240 ? 32.936 -0.823 -19.656 1.00 94.88 240 THR A O 1
ATOM 1823 N N . ASN A 1 241 ? 34.714 -1.828 -20.607 1.00 94.50 241 ASN A N 1
ATOM 1824 C CA . ASN A 1 241 ? 34.926 -2.785 -19.528 1.00 94.50 241 ASN A CA 1
ATOM 1825 C C . ASN A 1 241 ? 34.964 -2.092 -18.150 1.00 94.50 241 ASN A C 1
ATOM 1827 O O . ASN A 1 241 ? 35.629 -1.064 -17.985 1.00 94.50 241 ASN A O 1
ATOM 1831 N N . ALA A 1 242 ? 34.249 -2.664 -17.181 1.00 92.75 242 ALA A N 1
ATOM 1832 C CA . ALA A 1 242 ? 34.070 -2.174 -15.813 1.00 92.75 242 ALA A CA 1
ATOM 1833 C C . ALA A 1 242 ? 33.360 -0.810 -15.659 1.00 92.75 242 ALA A C 1
ATOM 1835 O O . ALA A 1 242 ? 33.303 -0.274 -14.551 1.00 92.75 242 ALA A O 1
ATOM 1836 N N . LYS A 1 243 ? 32.803 -0.232 -16.732 1.00 95.19 243 LYS A N 1
ATOM 1837 C CA . LYS A 1 243 ? 31.875 0.906 -16.633 1.00 95.19 243 LYS A CA 1
ATOM 1838 C C . LYS A 1 243 ? 30.439 0.416 -16.522 1.00 95.19 243 LYS A C 1
ATOM 1840 O O . LYS A 1 243 ? 30.104 -0.652 -17.020 1.00 95.19 243 LYS A O 1
ATOM 1845 N N . TYR A 1 244 ? 29.595 1.218 -15.890 1.00 93.75 244 TYR A N 1
ATOM 1846 C CA . TYR A 1 244 ? 28.202 0.876 -15.652 1.00 93.75 244 TYR A CA 1
ATOM 1847 C C . TYR A 1 244 ? 27.308 1.355 -16.796 1.00 93.75 244 TYR A C 1
ATOM 1849 O O . TYR A 1 244 ? 27.423 2.493 -17.268 1.00 93.75 244 TYR A O 1
ATOM 1857 N N . SER A 1 245 ? 26.393 0.483 -17.202 1.00 93.75 245 SER A N 1
ATOM 1858 C CA . SER A 1 245 ? 25.169 0.851 -17.908 1.00 93.75 245 SER A CA 1
ATOM 1859 C C . SER A 1 245 ? 24.040 0.848 -16.886 1.00 93.75 245 SER A C 1
ATOM 1861 O O . SER A 1 245 ? 23.958 -0.078 -16.086 1.00 93.75 245 SER A O 1
ATOM 1863 N N . GLN A 1 246 ? 23.189 1.870 -16.893 1.00 93.25 246 GLN A N 1
ATOM 1864 C CA . GLN A 1 246 ? 22.069 1.992 -15.958 1.00 93.25 246 GLN A CA 1
ATOM 1865 C C . GLN A 1 246 ? 20.799 2.369 -16.711 1.00 93.25 246 GLN A C 1
ATOM 1867 O O . GLN A 1 246 ? 20.845 3.161 -17.650 1.00 93.25 246 GLN A O 1
ATOM 1872 N N . VAL A 1 247 ? 19.665 1.836 -16.271 1.00 91.81 247 VAL A N 1
ATOM 1873 C CA . VAL A 1 247 ? 18.325 2.155 -16.761 1.00 91.81 247 VAL A CA 1
ATOM 1874 C C . VAL A 1 247 ? 17.465 2.649 -15.602 1.00 91.81 247 VAL A C 1
ATOM 1876 O O . VAL A 1 247 ? 17.492 2.071 -14.519 1.00 91.81 247 VAL A O 1
ATOM 1879 N N . LEU A 1 248 ? 16.679 3.697 -15.848 1.00 91.19 248 LEU A N 1
ATOM 1880 C CA . LEU A 1 248 ? 15.679 4.241 -14.932 1.00 91.19 248 LEU A CA 1
ATOM 1881 C C . LEU A 1 248 ? 14.290 4.154 -15.567 1.00 91.19 248 LEU A C 1
ATOM 1883 O O . LEU A 1 248 ? 14.101 4.633 -16.685 1.00 91.19 248 LEU A O 1
ATOM 1887 N N . TYR A 1 249 ? 13.309 3.603 -14.849 1.00 88.44 249 TYR A N 1
ATOM 1888 C CA . TYR A 1 249 ? 11.900 3.741 -15.223 1.00 88.44 249 TYR A CA 1
ATOM 1889 C C . TYR A 1 249 ? 11.304 5.001 -14.609 1.00 88.44 249 TYR A C 1
ATOM 1891 O O . TYR A 1 249 ? 11.390 5.225 -13.397 1.00 88.44 249 TYR A O 1
ATOM 1899 N N . VAL A 1 250 ? 10.647 5.781 -15.459 1.00 87.81 250 VAL A N 1
ATOM 1900 C CA . VAL A 1 250 ? 10.026 7.059 -15.129 1.00 87.81 250 VAL A CA 1
ATOM 1901 C C . VAL A 1 250 ? 8.546 6.983 -15.477 1.00 87.81 250 VAL A C 1
ATOM 1903 O O . VAL A 1 250 ? 8.174 6.538 -16.564 1.00 87.81 250 VAL A O 1
ATOM 1906 N N . ASP A 1 251 ? 7.688 7.394 -14.551 1.00 84.19 251 ASP A N 1
ATOM 1907 C CA . ASP A 1 251 ? 6.252 7.432 -14.801 1.00 84.19 251 ASP A CA 1
ATOM 1908 C C . ASP A 1 251 ? 5.826 8.631 -15.665 1.00 84.19 251 ASP A C 1
ATOM 1910 O O . ASP A 1 251 ? 6.613 9.529 -15.974 1.00 84.19 251 ASP A O 1
ATOM 1914 N N . ALA A 1 252 ? 4.544 8.676 -16.034 1.00 81.44 252 ALA A N 1
ATOM 1915 C CA . ALA A 1 252 ? 3.981 9.757 -16.844 1.00 81.44 252 ALA A CA 1
ATOM 1916 C C . ALA A 1 252 ? 4.067 11.151 -16.184 1.00 81.44 252 ALA A C 1
ATOM 1918 O O . ALA A 1 252 ? 3.918 12.160 -16.870 1.00 81.44 252 ALA A O 1
ATOM 1919 N N . THR A 1 253 ? 4.316 11.223 -14.872 1.00 80.88 253 THR A N 1
ATOM 1920 C CA . THR A 1 253 ? 4.486 12.477 -14.120 1.00 80.88 253 THR A CA 1
ATOM 1921 C C . THR A 1 253 ? 5.952 12.905 -13.993 1.00 80.88 253 THR A C 1
ATOM 1923 O O . THR A 1 253 ? 6.246 13.912 -13.350 1.00 80.88 253 THR A O 1
ATOM 1926 N N . GLY A 1 254 ? 6.882 12.167 -14.611 1.00 86.94 254 GLY A N 1
ATOM 1927 C CA . GLY A 1 254 ? 8.311 12.468 -14.572 1.00 86.94 254 GLY A CA 1
ATOM 1928 C C . GLY A 1 254 ? 8.990 12.017 -13.280 1.00 86.94 254 GLY A C 1
ATOM 1929 O O . GLY A 1 254 ? 9.997 12.600 -12.880 1.00 86.94 254 GLY A O 1
ATOM 1930 N N . LYS A 1 255 ? 8.441 11.015 -12.584 1.00 87.75 255 LYS A N 1
ATOM 1931 C CA . LYS A 1 255 ? 8.996 10.509 -11.326 1.00 87.75 255 LYS A CA 1
ATOM 1932 C C . LYS A 1 255 ? 9.630 9.134 -11.497 1.00 87.75 255 LYS A C 1
ATOM 1934 O O . LYS A 1 255 ? 9.052 8.258 -12.136 1.00 87.75 255 LYS A O 1
ATOM 1939 N N . ILE A 1 256 ? 10.789 8.926 -10.876 1.00 89.56 256 ILE A N 1
ATOM 1940 C CA . ILE A 1 256 ? 11.518 7.651 -10.933 1.00 89.56 256 ILE A CA 1
ATOM 1941 C C . ILE A 1 256 ? 10.789 6.593 -10.094 1.00 89.56 256 ILE A C 1
ATOM 1943 O O . ILE A 1 256 ? 10.296 6.872 -8.994 1.00 89.56 256 ILE A O 1
ATOM 1947 N N . ARG A 1 257 ? 10.673 5.378 -10.633 1.00 84.69 257 ARG A N 1
ATOM 1948 C CA . ARG A 1 257 ? 9.941 4.253 -10.019 1.00 84.69 257 ARG A CA 1
ATOM 1949 C C . ARG A 1 257 ? 10.769 2.984 -9.878 1.00 84.69 257 ARG A C 1
ATOM 1951 O O . ARG A 1 257 ? 10.501 2.184 -8.987 1.00 84.69 257 ARG A O 1
ATOM 1958 N N . ALA A 1 258 ? 11.764 2.801 -10.737 1.00 84.75 258 ALA A N 1
ATOM 1959 C CA . ALA A 1 258 ? 12.646 1.647 -10.696 1.00 84.75 258 ALA A CA 1
ATOM 1960 C C . ALA A 1 258 ? 13.998 1.989 -11.332 1.00 84.75 258 ALA A C 1
ATOM 1962 O O . ALA A 1 258 ? 14.082 2.902 -12.159 1.00 84.75 258 ALA A O 1
ATOM 1963 N N . SER A 1 259 ? 15.039 1.261 -10.942 1.00 89.31 259 SER A N 1
ATOM 1964 C CA . SER A 1 259 ? 16.397 1.409 -11.467 1.00 89.31 259 SER A CA 1
ATOM 1965 C C . SER A 1 259 ? 17.044 0.041 -11.592 1.00 89.31 259 SER A C 1
ATOM 1967 O O . SER A 1 259 ? 16.770 -0.845 -10.788 1.00 89.31 259 SER A O 1
ATOM 1969 N N . GLY A 1 260 ? 17.925 -0.111 -12.571 1.00 90.06 260 GLY A N 1
ATOM 1970 C CA . GLY A 1 260 ? 18.813 -1.261 -12.677 1.00 90.06 260 GLY A CA 1
ATOM 1971 C C . GLY A 1 260 ? 20.097 -0.881 -13.362 1.00 90.06 260 GLY A C 1
ATOM 1972 O O . GLY A 1 260 ? 20.094 -0.065 -14.284 1.00 90.06 260 GLY A O 1
ATOM 1973 N N . ASP A 1 261 ? 21.188 -1.481 -12.927 1.00 92.44 261 ASP A N 1
ATOM 1974 C CA . ASP A 1 261 ? 22.504 -1.241 -13.482 1.00 92.44 261 ASP A CA 1
ATOM 1975 C C . ASP A 1 261 ? 23.297 -2.534 -13.616 1.00 92.44 261 ASP A C 1
ATOM 1977 O O . ASP A 1 261 ? 23.017 -3.546 -12.977 1.00 92.44 261 ASP A O 1
ATOM 1981 N N . VAL A 1 262 ? 24.279 -2.495 -14.509 1.00 93.56 262 VAL A N 1
ATOM 1982 C CA . VAL A 1 262 ? 25.209 -3.594 -14.731 1.00 93.56 262 VAL A CA 1
ATOM 1983 C C . VAL A 1 262 ? 26.578 -3.038 -15.078 1.00 93.56 262 VAL A C 1
ATOM 1985 O O . VAL A 1 262 ? 26.703 -2.108 -15.881 1.00 93.56 262 VAL A O 1
ATOM 1988 N N . ALA A 1 263 ? 27.618 -3.616 -14.483 1.00 94.44 263 ALA A N 1
ATOM 1989 C CA . ALA A 1 263 ? 28.989 -3.366 -14.897 1.00 94.44 263 ALA A CA 1
ATOM 1990 C C . ALA A 1 263 ? 29.259 -4.130 -16.200 1.00 94.44 263 ALA A C 1
ATOM 1992 O O . ALA A 1 263 ? 29.164 -5.356 -16.235 1.00 94.44 263 ALA A O 1
ATOM 1993 N N . ALA A 1 264 ? 29.588 -3.409 -17.269 1.00 93.00 264 ALA A N 1
ATOM 1994 C CA . ALA A 1 264 ? 29.858 -4.012 -18.561 1.00 93.00 264 ALA A CA 1
ATOM 1995 C C . ALA A 1 264 ? 31.154 -4.836 -18.524 1.00 93.00 264 ALA A C 1
ATOM 1997 O O . ALA A 1 264 ? 32.174 -4.388 -17.990 1.00 93.00 264 ALA A O 1
ATOM 1998 N N . VAL A 1 265 ? 31.126 -6.019 -19.130 1.00 94.62 265 VAL A N 1
ATOM 1999 C CA . VAL A 1 265 ? 32.255 -6.954 -19.211 1.00 94.62 265 VAL A CA 1
ATOM 2000 C C . VAL A 1 265 ? 32.662 -7.173 -20.660 1.00 94.62 265 VAL A C 1
ATOM 2002 O O . VAL A 1 265 ? 31.821 -7.176 -21.553 1.00 94.62 265 VAL A O 1
ATOM 2005 N N . THR A 1 266 ? 33.957 -7.364 -20.912 1.00 92.19 266 THR A N 1
ATOM 2006 C CA . THR A 1 266 ? 34.462 -7.569 -22.280 1.00 92.19 266 THR A CA 1
ATOM 2007 C C . THR A 1 266 ? 33.928 -8.848 -22.926 1.00 92.19 266 THR A C 1
ATOM 2009 O O . THR A 1 266 ? 33.593 -8.826 -24.107 1.00 92.19 266 THR A O 1
ATOM 2012 N N . THR A 1 267 ? 33.836 -9.932 -22.154 1.00 89.25 267 THR A N 1
ATOM 2013 C CA . THR A 1 267 ? 33.401 -11.253 -22.619 1.00 89.25 267 THR A CA 1
ATOM 2014 C C . THR A 1 267 ? 32.381 -11.809 -21.637 1.00 89.25 267 THR A C 1
ATOM 2016 O O . THR A 1 267 ? 32.634 -11.815 -20.429 1.00 89.25 267 THR A O 1
ATOM 2019 N N . LEU A 1 268 ? 31.233 -12.240 -22.148 1.00 86.12 268 LEU A N 1
ATOM 2020 C CA . LEU A 1 268 ? 30.187 -12.910 -21.388 1.00 86.12 268 LEU A CA 1
ATOM 2021 C C . LEU A 1 268 ? 30.546 -14.387 -21.184 1.00 86.12 268 LEU A C 1
ATOM 2023 O O . LEU A 1 268 ? 31.179 -15.011 -22.035 1.00 86.12 268 LEU A O 1
ATOM 2027 N N . ALA A 1 269 ? 30.166 -14.918 -20.023 1.00 74.94 269 ALA A N 1
ATOM 2028 C CA . ALA A 1 269 ? 30.323 -16.330 -19.679 1.00 74.94 269 ALA A CA 1
ATOM 2029 C C . ALA A 1 269 ? 29.143 -17.172 -20.182 1.00 74.94 269 ALA A C 1
ATOM 2031 O O . ALA A 1 269 ? 28.015 -16.628 -20.239 1.00 74.94 269 ALA A O 1
#

Radius of gyration: 26.12 Å; chains: 1; bounding box: 65×37×86 Å